Protein AF-A0A3Q7JIH1-F1 (afdb_monomer_lite)

Secondary structure (DSSP, 8-state):
-------------------------TTS-HHHHHHHHHHH-HHHHTS-EE--SSS--EE-TT--TT-GGGGGG--PPPS-TTS-SSSSHHHHHHHHHHHHHHHHHHHHHHHHHHHHHHHHHHHHHHHHHHHHHHHHHHHHHHHHHHHHHHHHHHHHHHHHHHHHHHHHHHHHHHHHHHHTTSS---------

Sequence (192 aa):
MAMNNMNRFSSGEIEHGVGDGAKREPGIAPFVTKTYDMVEDPNTNSGFKKIGLQKWEYGHYWFQAGKKHLISNIKRRTKNLNARRDFNQENYFYGVGEEMRSQRDLNITLKSELEKLKERQDDMIKGIASLKEYLERSEAESRKFLCFLAKAVKQVVATKRGTKRDVEVRDVITSKRRAEDVTGSSKSSEKN

Radius of gyration: 54.07 Å; chains: 1; bounding box: 116×67×149 Å

Foldseek 3Di:
DDDDDDDDDDPDDDDDDDDDDDPDDPPDDPVRVVVVCCVVPVVNVLDWDQDDPPDRDTDDPLDDPPCPVSVVSRDDDDPDPPDDDPDNPVVVPPVVVVVVVVVVVVVVVVVVVVVVVVVVVVVVVVVVVVVVVVVVVVVVVVVVVVVVVVVVVVVVVVVVVVVVVVVVVVVVVVVVVVVVVPPPDDDDDDDD

Organism: Solanum lycopersicum (NCBI:txid4081)

InterPro domains:
  IPR000232 Heat shock factor (HSF)-type, DNA-binding [SM00415] (27-77)

pLDDT: mean 71.44,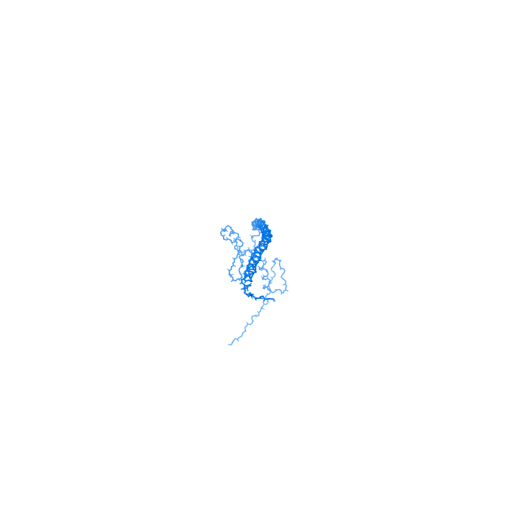 std 21.34, range [32.03, 98.62]

Structure (mmCIF, N/CA/C/O backbone):
data_AF-A0A3Q7JIH1-F1
#
_entry.id   AF-A0A3Q7JIH1-F1
#
loop_
_atom_site.group_PDB
_atom_site.id
_atom_site.type_symbol
_atom_site.label_atom_id
_atom_site.label_alt_id
_atom_site.label_comp_id
_atom_site.label_asym_id
_atom_site.label_entity_id
_atom_site.label_seq_id
_atom_site.pdbx_PDB_ins_code
_atom_site.Cartn_x
_atom_site.Cartn_y
_atom_site.Cartn_z
_atom_site.occupancy
_atom_site.B_iso_or_equiv
_atom_site.auth_seq_id
_atom_site.auth_comp_id
_atom_site.auth_asym_id
_atom_site.auth_atom_id
_atom_site.pdbx_PDB_model_num
ATOM 1 N N . MET A 1 1 ? 14.110 -56.610 -48.726 1.00 33.75 1 MET A N 1
ATOM 2 C CA . MET A 1 1 ? 14.879 -56.635 -47.465 1.00 33.75 1 MET A CA 1
ATOM 3 C C . MET A 1 1 ? 15.731 -55.381 -47.422 1.00 33.75 1 MET A C 1
ATOM 5 O O . MET A 1 1 ? 16.432 -55.114 -48.388 1.00 33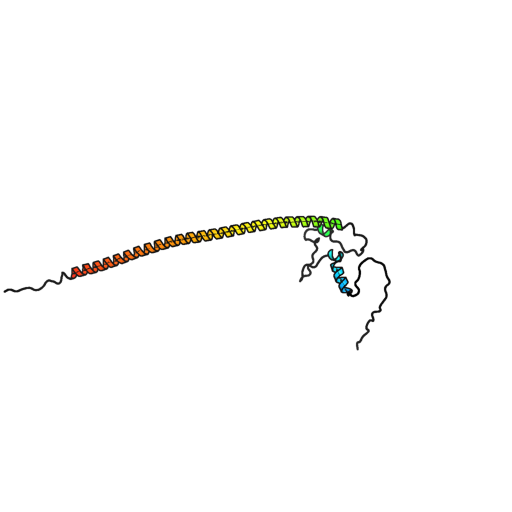.75 1 MET A O 1
ATOM 9 N N . ALA A 1 2 ? 15.585 -54.577 -46.370 1.00 39.09 2 ALA A N 1
ATOM 10 C CA . ALA A 1 2 ? 16.470 -53.452 -46.093 1.00 39.09 2 ALA A CA 1
ATOM 11 C C . ALA A 1 2 ? 17.882 -53.965 -45.773 1.00 39.09 2 ALA A C 1
ATOM 13 O O . ALA A 1 2 ? 17.993 -55.032 -45.175 1.00 39.09 2 ALA A O 1
ATOM 14 N N . MET A 1 3 ? 18.921 -53.200 -46.117 1.00 34.88 3 MET A N 1
ATOM 15 C CA . MET A 1 3 ? 19.861 -52.636 -45.137 1.00 34.88 3 MET A CA 1
ATOM 16 C C . MET A 1 3 ? 21.043 -51.913 -45.807 1.00 34.88 3 MET A C 1
ATOM 18 O O . MET A 1 3 ? 21.723 -52.452 -46.669 1.00 34.88 3 MET A O 1
ATOM 22 N N . ASN A 1 4 ? 21.287 -50.711 -45.278 1.00 39.38 4 ASN A N 1
ATOM 23 C CA . ASN A 1 4 ? 22.591 -50.124 -44.969 1.00 39.38 4 ASN A CA 1
ATOM 24 C C . ASN A 1 4 ? 23.516 -49.734 -46.129 1.00 39.38 4 ASN A C 1
ATOM 26 O O . ASN A 1 4 ? 24.321 -50.530 -46.598 1.00 39.38 4 ASN A O 1
ATOM 30 N N . ASN A 1 5 ? 23.549 -48.432 -46.436 1.00 35.06 5 ASN A N 1
ATOM 31 C CA . ASN A 1 5 ? 24.803 -47.801 -46.833 1.00 35.06 5 ASN A CA 1
ATOM 32 C C . ASN A 1 5 ? 25.136 -46.672 -45.853 1.00 35.06 5 ASN A C 1
ATOM 34 O O . ASN A 1 5 ? 24.473 -45.638 -45.788 1.00 35.06 5 ASN A O 1
ATOM 38 N N . MET A 1 6 ? 26.128 -46.963 -45.020 1.00 37.62 6 MET A N 1
ATOM 39 C CA . MET A 1 6 ? 26.656 -46.116 -43.967 1.00 37.62 6 MET A CA 1
ATOM 40 C C . MET A 1 6 ? 27.552 -45.071 -44.635 1.00 37.62 6 MET A C 1
ATOM 42 O O . MET A 1 6 ? 28.626 -45.408 -45.131 1.00 37.62 6 MET A O 1
ATOM 46 N N . ASN A 1 7 ? 27.108 -43.812 -44.695 1.00 40.81 7 ASN A N 1
ATOM 47 C CA . ASN A 1 7 ? 27.931 -42.732 -45.235 1.00 40.81 7 ASN A CA 1
ATOM 48 C C . ASN A 1 7 ? 29.182 -42.559 -44.362 1.00 40.81 7 ASN A C 1
ATOM 50 O O . ASN A 1 7 ? 29.126 -42.009 -43.262 1.00 40.81 7 ASN A O 1
ATOM 54 N N . ARG A 1 8 ? 30.317 -43.041 -44.886 1.00 36.97 8 ARG A N 1
ATOM 55 C CA . ARG A 1 8 ? 31.662 -42.659 -44.454 1.00 36.97 8 ARG A CA 1
ATOM 56 C C . ARG A 1 8 ? 31.778 -41.143 -44.561 1.00 36.97 8 ARG A C 1
ATOM 58 O O . ARG A 1 8 ? 31.697 -40.596 -45.658 1.00 36.97 8 ARG A O 1
ATOM 65 N N . PHE A 1 9 ? 32.016 -40.474 -43.441 1.00 34.06 9 PHE A N 1
ATOM 66 C CA . PHE A 1 9 ? 32.522 -39.109 -43.469 1.00 34.06 9 PHE A CA 1
ATOM 67 C C . PHE A 1 9 ? 33.951 -39.144 -44.015 1.00 34.06 9 PHE A C 1
ATOM 69 O O . PHE A 1 9 ? 34.864 -39.662 -43.375 1.00 34.06 9 PHE A O 1
ATOM 76 N N . SER A 1 10 ? 34.115 -38.643 -45.238 1.00 35.00 10 SER A N 1
ATOM 77 C CA . SER A 1 10 ? 35.414 -38.332 -45.822 1.00 35.00 10 SER A CA 1
ATOM 78 C C . SER A 1 10 ? 35.957 -37.093 -45.118 1.00 35.00 10 SER A C 1
ATOM 80 O O . SER A 1 10 ? 35.368 -36.017 -45.229 1.00 35.00 10 SER A O 1
ATOM 82 N N . SER A 1 11 ? 37.061 -37.243 -44.388 1.00 37.88 11 SER A N 1
ATOM 83 C CA . SER A 1 11 ? 37.870 -36.127 -43.899 1.00 37.88 11 SER A CA 1
ATOM 84 C C . SER A 1 11 ? 38.433 -35.377 -45.104 1.00 37.88 11 SER A C 1
ATOM 86 O O . SER A 1 11 ? 39.401 -35.814 -45.716 1.00 37.88 11 SER A O 1
ATOM 88 N N . GLY A 1 12 ? 37.761 -34.296 -45.495 1.00 34.22 12 GLY A N 1
ATOM 89 C CA . GLY A 1 12 ? 38.256 -33.335 -46.471 1.00 34.22 12 GLY A CA 1
ATOM 90 C C . GLY A 1 12 ? 38.992 -32.220 -45.744 1.00 34.22 12 GLY A C 1
ATOM 91 O O . GLY A 1 12 ? 38.382 -31.467 -44.986 1.00 34.22 12 GLY A O 1
ATOM 92 N N . GLU A 1 13 ? 40.299 -32.155 -45.963 1.00 35.59 13 GLU A N 1
ATOM 93 C CA . GLU A 1 13 ? 41.156 -31.019 -45.642 1.00 35.59 13 GLU A CA 1
ATOM 94 C C . GLU A 1 13 ? 40.580 -29.749 -46.292 1.00 35.59 13 GLU A C 1
ATOM 96 O O . GLU A 1 13 ? 40.265 -29.746 -47.481 1.00 35.59 13 GLU A O 1
ATOM 101 N N . ILE A 1 14 ? 40.411 -28.673 -45.516 1.00 39.94 14 ILE A N 1
ATOM 102 C CA . ILE A 1 14 ? 40.119 -27.340 -46.056 1.00 39.94 14 ILE A CA 1
ATOM 103 C C . ILE A 1 14 ? 41.187 -26.383 -45.539 1.00 39.94 14 ILE A C 1
ATOM 105 O O . ILE A 1 14 ? 41.368 -26.194 -44.334 1.00 39.94 14 ILE A O 1
ATOM 109 N N . GLU A 1 15 ? 41.900 -25.838 -46.517 1.00 32.03 15 GLU A N 1
ATOM 110 C CA . GLU A 1 15 ? 43.017 -24.911 -46.444 1.00 32.03 15 GLU A CA 1
ATOM 111 C C . GLU A 1 15 ? 42.740 -23.652 -45.608 1.00 32.03 15 GLU A C 1
ATOM 113 O O . GLU A 1 15 ? 41.610 -23.194 -45.425 1.00 32.03 15 GLU A O 1
ATOM 118 N N . HIS A 1 16 ? 43.834 -23.077 -45.108 1.00 34.44 16 HIS A N 1
ATOM 119 C CA . HIS A 1 16 ? 43.871 -21.860 -44.310 1.00 34.44 16 HIS A CA 1
ATOM 120 C C . HIS A 1 16 ? 43.503 -20.618 -45.137 1.00 34.44 16 HIS A C 1
ATOM 122 O O . HIS A 1 16 ? 44.304 -20.123 -45.926 1.00 34.44 16 HIS A O 1
ATOM 128 N N . GLY A 1 17 ? 42.320 -20.060 -44.879 1.00 32.59 17 GLY A N 1
ATOM 129 C CA . GLY A 1 17 ? 41.973 -18.675 -45.198 1.00 32.59 17 GLY A CA 1
ATOM 130 C C . GLY A 1 17 ? 42.011 -17.822 -43.931 1.00 32.59 17 GLY A C 1
ATOM 131 O O . GLY A 1 17 ? 41.223 -18.040 -43.012 1.00 32.59 17 GLY A O 1
ATOM 132 N N . VAL A 1 18 ? 42.945 -16.873 -43.875 1.00 36.66 18 VAL A N 1
ATOM 133 C CA . VAL A 1 18 ? 43.145 -15.926 -42.770 1.00 36.66 18 VAL A CA 1
ATOM 134 C C . VAL A 1 18 ? 41.901 -15.046 -42.593 1.00 36.66 18 VAL A C 1
ATOM 136 O O . VAL A 1 18 ? 41.542 -14.273 -43.478 1.00 36.66 18 VAL A O 1
ATOM 139 N N . GLY A 1 19 ? 41.254 -15.166 -41.434 1.00 33.31 19 GLY A N 1
ATOM 140 C CA . GLY A 1 19 ? 40.136 -14.341 -40.986 1.00 33.31 19 GLY A CA 1
ATOM 141 C C . GLY A 1 19 ? 40.103 -14.323 -39.458 1.00 33.31 19 GLY A C 1
ATOM 142 O O . GLY A 1 19 ? 40.134 -15.368 -38.815 1.00 33.31 19 GLY A O 1
ATOM 143 N N . ASP A 1 20 ? 40.120 -13.119 -38.910 1.00 37.88 20 ASP A N 1
ATOM 144 C CA . ASP A 1 20 ? 40.498 -12.749 -37.548 1.00 37.88 20 ASP A CA 1
ATOM 145 C C . ASP A 1 20 ? 39.696 -13.439 -36.414 1.00 37.88 20 ASP A C 1
ATOM 147 O O . ASP A 1 20 ? 38.467 -13.409 -36.389 1.00 37.88 20 ASP A O 1
ATOM 151 N N . GLY A 1 21 ? 40.420 -14.018 -35.447 1.00 44.00 21 GLY A N 1
ATOM 152 C CA . GLY A 1 21 ? 40.143 -13.850 -34.014 1.00 44.00 21 GLY A CA 1
ATOM 153 C C . GLY A 1 21 ? 38.894 -14.458 -33.355 1.00 44.00 21 GLY A C 1
ATOM 154 O O . GLY A 1 21 ? 38.193 -13.740 -32.652 1.00 44.00 21 GLY A O 1
ATOM 155 N N . ALA A 1 22 ? 38.681 -15.775 -33.413 1.00 42.56 22 ALA A N 1
ATOM 156 C CA . ALA A 1 22 ? 38.006 -16.487 -32.315 1.00 42.56 22 ALA A CA 1
ATOM 157 C C . ALA A 1 22 ? 38.634 -17.874 -32.136 1.00 42.56 22 ALA A C 1
ATOM 159 O O . ALA A 1 22 ? 38.522 -18.745 -33.002 1.00 42.56 22 ALA A O 1
ATOM 160 N N . LYS A 1 23 ? 39.353 -18.069 -31.025 1.00 49.44 23 LYS A N 1
ATOM 161 C CA . LYS A 1 23 ? 39.981 -19.346 -30.667 1.00 49.44 23 LYS A CA 1
ATOM 162 C C . LYS A 1 23 ? 38.881 -20.396 -30.486 1.00 49.44 23 LYS A C 1
ATOM 164 O O . LYS A 1 23 ? 38.217 -20.426 -29.458 1.00 49.44 23 LYS A O 1
ATOM 169 N N . ARG A 1 24 ? 38.663 -21.238 -31.497 1.00 55.72 24 ARG A N 1
ATOM 170 C CA . ARG A 1 24 ? 37.778 -22.402 -31.387 1.00 55.72 24 ARG A CA 1
ATOM 171 C C . ARG A 1 24 ? 38.497 -23.455 -30.550 1.00 55.72 24 ARG A C 1
ATOM 173 O O . ARG A 1 24 ? 39.497 -24.003 -31.008 1.00 55.72 24 ARG A O 1
ATOM 180 N N . GLU A 1 25 ? 38.030 -23.697 -29.326 1.00 56.34 25 GLU A N 1
ATOM 181 C CA . GLU A 1 25 ? 38.597 -24.750 -28.482 1.00 56.34 25 GLU A CA 1
ATOM 182 C C . GLU A 1 25 ? 38.381 -26.133 -29.127 1.00 56.34 25 GLU A C 1
ATOM 184 O O . GLU A 1 25 ? 37.248 -26.476 -29.490 1.00 56.34 25 GLU A O 1
ATOM 189 N N . PRO A 1 26 ? 39.444 -26.939 -29.299 1.00 56.50 26 PRO A N 1
ATOM 190 C CA . PRO A 1 26 ? 39.336 -28.265 -29.889 1.00 56.50 26 PRO A CA 1
ATOM 191 C C . PRO A 1 26 ? 38.650 -29.210 -28.896 1.00 56.50 26 PRO A C 1
ATOM 193 O O . PRO A 1 26 ? 39.252 -29.651 -27.923 1.00 56.50 26 PRO A O 1
ATOM 196 N N . GLY A 1 27 ? 37.376 -29.515 -29.136 1.00 67.19 27 GLY A N 1
ATOM 197 C CA . GLY A 1 27 ? 36.610 -30.470 -28.326 1.00 67.19 27 GLY A CA 1
ATOM 198 C C . GLY A 1 27 ? 35.149 -30.092 -28.111 1.00 67.19 27 GLY A C 1
ATOM 199 O O . GLY A 1 27 ? 34.338 -30.947 -27.761 1.00 67.19 27 GLY A O 1
ATOM 200 N N . ILE A 1 28 ? 34.778 -28.837 -28.369 1.00 66.88 28 ILE A N 1
ATOM 201 C CA . ILE A 1 28 ? 33.388 -28.399 -28.248 1.00 66.88 28 ILE A CA 1
ATOM 202 C C . ILE A 1 28 ? 32.645 -28.748 -29.537 1.00 66.88 28 ILE A C 1
ATOM 204 O O . ILE A 1 28 ? 33.040 -28.360 -30.638 1.00 66.88 28 ILE A O 1
ATOM 208 N N . ALA A 1 29 ? 31.555 -29.504 -29.402 1.00 69.31 29 ALA A N 1
ATOM 209 C CA . ALA A 1 29 ? 30.734 -29.882 -30.539 1.00 69.31 29 ALA A CA 1
ATOM 210 C C . ALA A 1 29 ? 30.154 -28.626 -31.226 1.00 69.31 29 ALA A C 1
ATOM 212 O O . ALA A 1 29 ? 29.669 -27.722 -30.544 1.00 69.31 29 ALA A O 1
ATOM 213 N N . PRO A 1 30 ? 30.126 -28.570 -32.569 1.00 71.69 30 PRO A N 1
ATOM 214 C CA . PRO A 1 30 ? 29.823 -27.346 -33.320 1.00 71.69 30 PRO A CA 1
ATOM 215 C C . PRO A 1 30 ? 28.434 -26.761 -33.028 1.00 71.69 30 PRO A C 1
ATOM 217 O O . PRO A 1 30 ? 28.214 -25.559 -33.178 1.00 71.69 30 PRO A O 1
ATOM 220 N N . PHE A 1 31 ? 27.483 -27.595 -32.597 1.00 72.75 31 PHE A N 1
ATOM 221 C CA . PHE A 1 31 ? 26.155 -27.132 -32.200 1.00 72.75 31 PHE A CA 1
ATOM 222 C C . PHE A 1 31 ? 26.182 -26.324 -30.894 1.00 72.75 31 PHE A C 1
ATOM 224 O O . PHE A 1 31 ? 25.416 -25.374 -30.776 1.00 72.75 31 PHE A O 1
ATOM 231 N N . VAL A 1 32 ? 27.082 -26.653 -29.960 1.00 69.81 32 VAL A N 1
ATOM 232 C CA . VAL A 1 32 ? 27.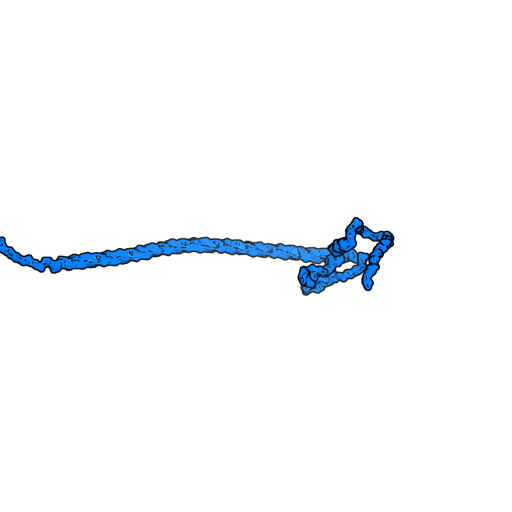238 -25.971 -28.664 1.00 69.81 32 VAL A CA 1
ATOM 233 C C . VAL A 1 32 ? 27.811 -24.571 -28.868 1.00 69.81 32 VAL A C 1
ATOM 235 O O . VAL A 1 32 ? 27.264 -23.599 -28.346 1.00 69.81 32 VAL A O 1
ATOM 238 N N . THR A 1 33 ? 28.848 -24.451 -29.699 1.00 63.78 33 THR A N 1
ATOM 239 C CA . THR A 1 33 ? 29.444 -23.157 -30.059 1.00 63.78 33 THR A CA 1
ATOM 240 C C . THR A 1 33 ? 28.403 -22.267 -30.732 1.00 63.78 33 THR A C 1
ATOM 242 O O . THR A 1 33 ? 28.146 -21.164 -30.272 1.00 63.78 33 THR A O 1
ATOM 245 N N . LYS A 1 34 ? 27.660 -22.799 -31.714 1.00 63.41 34 LYS A N 1
ATOM 246 C CA . LYS A 1 34 ? 26.596 -22.048 -32.397 1.00 63.41 34 LYS A CA 1
ATOM 247 C C . LYS A 1 34 ? 25.474 -21.598 -31.454 1.00 63.41 34 LYS A C 1
ATOM 249 O O . LYS A 1 34 ? 24.899 -20.537 -31.676 1.00 63.41 34 LYS A O 1
ATOM 254 N N . THR A 1 35 ? 25.124 -22.379 -30.429 1.00 60.88 35 THR A N 1
ATOM 255 C CA . THR A 1 35 ? 24.105 -21.960 -29.451 1.00 60.88 35 THR A CA 1
ATOM 256 C C . THR A 1 35 ? 24.576 -20.823 -28.555 1.00 60.88 35 THR A C 1
ATOM 258 O O . THR A 1 35 ? 23.783 -19.921 -28.304 1.00 60.88 35 THR A O 1
ATOM 261 N N . TYR A 1 36 ? 25.840 -20.828 -28.130 1.00 60.19 36 TYR A N 1
ATOM 262 C CA . TYR A 1 36 ? 26.419 -19.733 -27.348 1.00 60.19 36 TYR A CA 1
ATOM 263 C C . TYR A 1 36 ? 26.635 -18.484 -28.211 1.00 60.19 36 TYR A C 1
ATOM 265 O O . TYR A 1 36 ? 26.163 -17.406 -27.857 1.00 60.19 36 TYR A O 1
ATOM 273 N N . ASP A 1 37 ? 27.198 -18.650 -29.409 1.00 55.91 37 ASP A N 1
ATOM 274 C CA . ASP A 1 37 ? 27.411 -17.562 -30.364 1.00 55.91 37 ASP A CA 1
ATOM 275 C C . ASP A 1 37 ? 26.087 -16.891 -30.769 1.00 55.91 37 ASP A C 1
ATOM 277 O O . ASP A 1 37 ? 26.032 -15.678 -30.922 1.00 55.91 37 ASP A O 1
ATOM 281 N N . MET A 1 38 ? 24.979 -17.637 -30.903 1.00 58.12 38 MET A N 1
ATOM 282 C CA . MET A 1 38 ? 23.657 -17.047 -31.174 1.00 58.12 38 MET A CA 1
ATOM 283 C C . MET A 1 38 ? 23.112 -16.211 -30.009 1.00 58.12 38 MET A C 1
ATOM 285 O O . MET A 1 38 ? 22.325 -15.296 -30.260 1.00 58.12 38 MET A O 1
ATOM 289 N N . VAL A 1 39 ? 23.475 -16.535 -28.765 1.00 55.97 39 VAL A N 1
ATOM 290 C CA . VAL A 1 39 ? 23.058 -15.795 -27.561 1.00 55.97 39 VAL A CA 1
ATOM 291 C C . VAL A 1 39 ? 23.853 -14.492 -27.423 1.00 55.97 39 VAL A C 1
ATOM 293 O O . VAL A 1 39 ? 23.303 -13.500 -26.945 1.00 55.97 39 VAL A O 1
ATOM 296 N N . GLU A 1 40 ? 25.090 -14.465 -27.924 1.00 51.94 40 GLU A N 1
ATOM 297 C CA . GLU A 1 40 ? 25.979 -13.295 -27.910 1.00 51.94 40 GLU A CA 1
ATOM 298 C C . GLU A 1 40 ? 26.005 -12.505 -29.235 1.00 51.94 40 GLU A C 1
ATOM 300 O O . GLU A 1 40 ? 26.537 -11.396 -29.276 1.00 51.94 40 GLU A O 1
ATOM 305 N N . ASP A 1 41 ? 25.379 -13.005 -30.309 1.00 59.38 41 ASP A N 1
ATOM 306 C CA . ASP A 1 41 ? 25.291 -12.309 -31.598 1.00 59.38 41 ASP A CA 1
ATOM 307 C C . ASP A 1 41 ? 24.441 -11.020 -31.470 1.00 59.38 41 ASP A C 1
ATOM 309 O O . ASP A 1 41 ? 23.225 -11.085 -31.214 1.00 59.38 41 ASP A O 1
ATOM 313 N N . PRO A 1 42 ? 25.016 -9.824 -31.723 1.00 56.41 42 PRO A N 1
ATOM 314 C CA . PRO A 1 42 ? 24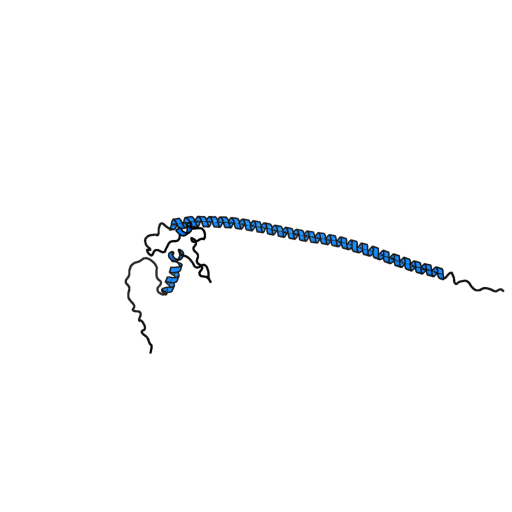.276 -8.560 -31.745 1.00 56.41 42 PRO A CA 1
ATOM 315 C C . PRO A 1 42 ? 23.078 -8.582 -32.706 1.00 56.41 42 PRO A C 1
ATOM 317 O O . PRO A 1 42 ? 22.069 -7.900 -32.487 1.00 56.41 42 PRO A O 1
ATOM 320 N N . ASN A 1 43 ? 23.147 -9.399 -33.761 1.00 56.84 43 ASN A N 1
ATOM 321 C CA . ASN A 1 43 ? 22.057 -9.585 -34.711 1.00 56.84 43 ASN A CA 1
ATOM 322 C C . ASN A 1 43 ? 20.866 -10.333 -34.090 1.00 56.84 43 ASN A C 1
ATOM 324 O O . ASN A 1 43 ? 19.717 -10.065 -34.466 1.00 56.84 43 ASN A O 1
ATOM 328 N N . THR A 1 44 ? 21.095 -11.236 -33.132 1.00 55.91 44 THR A N 1
ATOM 329 C CA . THR A 1 44 ? 20.034 -11.901 -32.356 1.00 55.91 44 THR A CA 1
ATOM 330 C C . THR A 1 44 ? 19.413 -10.942 -31.349 1.00 55.91 44 THR A C 1
ATOM 332 O O . THR A 1 44 ? 18.192 -10.931 -31.183 1.00 55.91 44 THR A O 1
ATOM 335 N N . ASN A 1 45 ? 20.223 -10.065 -30.752 1.00 56.91 45 ASN A N 1
ATOM 336 C CA . ASN A 1 45 ? 19.739 -9.075 -29.792 1.00 56.91 45 ASN A CA 1
ATOM 337 C C . ASN A 1 45 ? 18.884 -7.954 -30.430 1.00 56.91 45 ASN A C 1
ATOM 339 O O . ASN A 1 45 ? 18.116 -7.300 -29.732 1.00 56.91 45 ASN A O 1
ATOM 343 N N . SER A 1 46 ? 18.965 -7.778 -31.754 1.00 66.00 46 SER A N 1
ATOM 344 C CA . SER A 1 46 ? 18.276 -6.722 -32.521 1.00 66.00 46 SER A CA 1
ATOM 345 C C . SER A 1 46 ? 16.885 -7.105 -33.075 1.00 66.00 46 SER A C 1
ATOM 347 O O . SER A 1 46 ? 16.352 -6.398 -33.929 1.00 66.00 46 SER A O 1
ATOM 349 N N . GLY A 1 47 ? 16.317 -8.254 -32.684 1.00 79.25 47 GLY A N 1
ATOM 350 C CA . GLY A 1 47 ? 15.065 -8.788 -33.246 1.00 79.25 47 GLY A CA 1
ATOM 351 C C . GLY A 1 47 ? 13.954 -9.025 -32.219 1.00 79.25 47 GLY A C 1
ATOM 352 O O . GLY A 1 47 ? 14.174 -8.941 -31.013 1.00 79.25 47 GLY A O 1
ATOM 353 N N . PHE A 1 48 ? 12.747 -9.343 -32.701 1.00 85.38 48 PHE A N 1
ATOM 354 C CA . PHE A 1 48 ? 11.604 -9.695 -31.849 1.00 85.38 48 PHE A CA 1
ATOM 355 C C . PHE A 1 48 ? 11.905 -10.943 -31.013 1.00 85.38 48 PHE A C 1
ATOM 357 O O . PHE A 1 48 ? 12.309 -11.976 -31.551 1.00 85.38 48 PHE A O 1
ATOM 364 N N . LYS A 1 49 ? 11.674 -10.854 -29.701 1.00 83.44 49 LYS A N 1
ATOM 365 C CA . LYS A 1 49 ? 11.937 -11.933 -28.741 1.00 83.44 49 LYS A CA 1
ATOM 366 C C . LYS A 1 49 ? 10.634 -12.536 -28.249 1.00 83.44 49 LYS A C 1
ATOM 368 O O . LYS A 1 49 ? 9.645 -11.825 -28.099 1.00 83.44 49 LYS A O 1
ATOM 373 N N . LYS A 1 50 ? 10.643 -13.843 -27.987 1.00 85.44 50 LYS A N 1
ATOM 374 C CA . LYS A 1 50 ? 9.507 -14.535 -27.375 1.00 85.44 50 LYS A CA 1
ATOM 375 C C . LYS A 1 50 ? 9.355 -14.056 -25.929 1.00 85.44 50 LYS A C 1
ATOM 377 O O . LYS A 1 50 ? 10.329 -14.073 -25.183 1.00 85.44 50 LYS A O 1
ATOM 382 N N . ILE A 1 51 ? 8.155 -13.618 -25.566 1.00 84.56 51 ILE A N 1
ATOM 383 C CA . ILE A 1 51 ? 7.835 -13.088 -24.228 1.00 84.56 51 ILE A CA 1
ATOM 384 C C . ILE A 1 51 ? 6.860 -13.986 -23.457 1.00 84.56 51 ILE A C 1
ATOM 386 O O . ILE A 1 51 ? 6.855 -13.962 -22.231 1.00 84.56 51 ILE A O 1
ATOM 390 N N . GLY A 1 52 ? 6.073 -14.811 -24.155 1.00 81.94 52 GLY A N 1
ATOM 391 C CA . GLY A 1 52 ? 5.142 -15.758 -23.540 1.00 81.94 52 GLY A CA 1
ATOM 392 C C . GLY A 1 52 ? 5.690 -17.184 -23.540 1.00 81.94 52 GLY A C 1
ATOM 393 O O . GLY A 1 52 ? 6.211 -17.648 -24.550 1.00 81.94 52 GLY A O 1
ATOM 394 N N . LEU A 1 53 ? 5.547 -17.913 -22.429 1.00 77.38 53 LEU A N 1
ATOM 395 C CA . LEU A 1 53 ? 5.970 -19.321 -22.330 1.00 77.38 53 LEU A CA 1
ATOM 396 C C . LEU A 1 53 ? 5.009 -20.268 -23.070 1.00 77.38 53 LEU A C 1
ATOM 398 O O . LEU A 1 53 ? 5.456 -21.172 -23.771 1.00 77.38 53 LEU A O 1
ATOM 402 N N . GLN A 1 54 ? 3.702 -20.006 -22.969 1.00 80.06 54 GLN A N 1
ATOM 403 C CA . GLN A 1 54 ? 2.637 -20.893 -23.463 1.00 80.06 54 GLN A CA 1
ATOM 404 C C . GLN A 1 54 ? 1.974 -20.435 -24.763 1.00 80.06 54 GLN A C 1
ATOM 406 O O . GLN A 1 54 ? 1.250 -21.196 -25.398 1.00 80.06 54 GLN A O 1
ATOM 411 N N . LYS A 1 55 ? 2.208 -19.187 -25.166 1.00 86.31 55 LYS A N 1
ATOM 412 C CA . LYS A 1 55 ? 1.639 -18.595 -26.376 1.00 86.31 55 LYS A CA 1
ATOM 413 C C . LYS A 1 55 ? 2.762 -18.091 -27.270 1.00 86.31 55 LYS A C 1
ATOM 415 O O . LYS A 1 55 ? 3.853 -17.769 -26.798 1.00 86.31 55 LYS A O 1
ATOM 420 N N . TRP A 1 56 ? 2.494 -18.023 -28.569 1.00 84.25 56 TRP A N 1
ATOM 421 C CA . TRP A 1 56 ? 3.405 -17.449 -29.562 1.00 84.25 56 TRP A CA 1
ATOM 422 C C . TRP A 1 56 ? 3.372 -15.917 -29.496 1.00 84.25 56 TRP A C 1
ATOM 424 O O . TRP A 1 56 ? 2.979 -15.239 -30.439 1.00 84.25 56 TRP A O 1
ATOM 434 N N . GLU A 1 57 ? 3.750 -15.383 -28.337 1.00 89.75 57 GLU A N 1
ATOM 435 C CA . GLU A 1 57 ? 3.795 -13.954 -28.049 1.00 89.75 57 GLU A CA 1
ATOM 436 C C . GLU A 1 57 ? 5.224 -13.447 -28.199 1.00 89.75 57 GLU A C 1
ATOM 438 O O . GLU A 1 57 ? 6.166 -14.009 -27.628 1.00 89.75 57 GLU A O 1
ATOM 443 N N . TYR A 1 58 ? 5.374 -12.364 -28.957 1.00 86.25 58 TYR A N 1
ATOM 444 C CA . TYR A 1 58 ? 6.659 -11.766 -29.283 1.00 86.25 58 TYR A CA 1
ATOM 445 C C . TYR A 1 58 ? 6.637 -10.266 -29.009 1.00 86.25 58 TYR A C 1
ATOM 447 O O . TYR A 1 58 ? 5.643 -9.595 -29.276 1.00 86.25 58 TYR A O 1
ATOM 455 N N . GLY A 1 59 ? 7.749 -9.738 -28.509 1.00 88.50 59 GLY A N 1
ATOM 456 C CA . GLY A 1 59 ? 7.906 -8.328 -28.180 1.00 88.50 59 GLY A CA 1
ATOM 457 C C . GLY A 1 59 ? 9.207 -7.751 -28.720 1.00 88.50 59 GLY A C 1
ATOM 458 O O . GLY A 1 59 ? 10.204 -8.457 -28.895 1.00 88.50 59 GLY A O 1
ATOM 459 N N . HIS A 1 60 ? 9.192 -6.446 -28.973 1.00 87.56 60 HIS A N 1
ATOM 460 C CA . HIS A 1 60 ? 10.382 -5.674 -29.299 1.00 87.56 60 HIS A CA 1
ATOM 461 C C . HIS A 1 60 ? 10.267 -4.283 -28.685 1.00 87.56 60 HIS A C 1
ATOM 463 O O . HIS A 1 60 ? 9.207 -3.667 -28.745 1.00 87.56 60 HIS A O 1
ATOM 469 N N . TYR A 1 61 ? 11.358 -3.770 -28.123 1.00 84.38 61 TYR A N 1
ATOM 470 C CA . TYR A 1 61 ? 11.356 -2.489 -27.412 1.00 84.38 61 TYR A CA 1
ATOM 471 C C . TYR A 1 61 ? 10.876 -1.322 -28.295 1.00 84.38 61 TYR A C 1
ATOM 473 O O . TYR A 1 61 ? 10.085 -0.486 -27.861 1.00 84.38 61 TYR A O 1
ATOM 481 N N . TRP A 1 62 ? 11.266 -1.339 -29.573 1.00 86.69 62 TRP A N 1
ATOM 482 C CA . TRP A 1 62 ? 10.856 -0.355 -30.580 1.00 86.69 62 TRP A CA 1
ATOM 483 C C . TRP A 1 62 ? 9.497 -0.649 -31.253 1.00 86.69 62 TRP A C 1
ATOM 485 O O . TRP A 1 62 ? 9.126 0.023 -32.212 1.00 86.69 62 TRP A O 1
ATOM 495 N N . PHE A 1 63 ? 8.749 -1.655 -30.786 1.00 90.31 63 PHE A N 1
ATOM 496 C CA . PHE A 1 63 ? 7.425 -2.017 -31.303 1.00 90.31 63 PHE A CA 1
ATOM 497 C C . PHE A 1 63 ? 6.370 -1.884 -30.198 1.00 90.31 63 PHE A C 1
ATOM 499 O O . PHE A 1 63 ? 6.089 -2.832 -29.469 1.00 90.31 63 PHE A O 1
ATOM 506 N N . GLN A 1 64 ? 5.799 -0.684 -30.065 1.00 90.19 64 GLN A N 1
ATOM 507 C CA . GLN A 1 64 ? 4.788 -0.355 -29.054 1.00 90.19 64 GLN A CA 1
ATOM 508 C C . GLN A 1 64 ? 3.511 0.166 -29.726 1.00 90.19 64 GLN A C 1
ATOM 510 O O . GLN A 1 64 ? 3.576 0.928 -30.696 1.00 90.19 64 GLN A O 1
ATOM 515 N N . ALA A 1 65 ? 2.345 -0.219 -29.200 1.00 90.06 65 ALA A N 1
ATOM 516 C CA . ALA A 1 65 ? 1.056 0.238 -29.716 1.00 90.06 65 ALA A CA 1
ATOM 517 C C . ALA A 1 65 ? 0.952 1.775 -29.660 1.00 90.06 65 ALA A C 1
ATOM 519 O O . ALA A 1 65 ? 1.349 2.402 -28.680 1.00 90.06 65 ALA A O 1
ATOM 520 N N . GLY A 1 66 ? 0.461 2.393 -30.737 1.00 86.62 66 GLY A N 1
ATOM 521 C CA . GLY A 1 66 ? 0.297 3.850 -30.842 1.00 86.62 66 GLY A CA 1
ATOM 522 C C . GLY A 1 66 ? 1.580 4.653 -31.110 1.00 86.62 66 GLY A C 1
ATOM 523 O O . GLY A 1 66 ? 1.491 5.816 -31.496 1.00 86.62 66 GLY A O 1
ATOM 524 N N . LYS A 1 67 ? 2.780 4.061 -31.001 1.00 89.19 67 LYS A N 1
ATOM 525 C CA . LYS A 1 67 ? 4.062 4.769 -31.187 1.00 89.19 67 LYS A CA 1
ATOM 526 C C . LYS A 1 67 ? 4.727 4.446 -32.530 1.00 89.19 67 LYS A C 1
ATOM 528 O O . LYS A 1 67 ? 5.766 3.791 -32.593 1.00 89.19 67 LYS A O 1
ATOM 533 N N . LYS A 1 68 ? 4.151 4.954 -33.628 1.00 91.50 68 LYS A N 1
ATOM 534 C CA . LYS A 1 68 ? 4.635 4.695 -35.005 1.00 91.50 68 LYS A CA 1
ATOM 535 C C . LYS A 1 68 ? 6.091 5.123 -35.241 1.00 91.50 68 LYS A C 1
ATOM 537 O O . LYS A 1 68 ? 6.798 4.465 -35.998 1.00 91.50 68 LYS A O 1
ATOM 542 N N . HIS A 1 69 ? 6.548 6.196 -34.595 1.00 84.88 69 HIS A N 1
ATOM 543 C CA . HIS A 1 69 ? 7.909 6.717 -34.766 1.00 84.88 69 HIS A CA 1
ATOM 544 C C . HIS A 1 69 ? 8.990 5.706 -34.340 1.00 84.88 69 HIS A C 1
ATOM 546 O O . HIS A 1 69 ? 10.051 5.657 -34.961 1.00 84.88 69 HIS A O 1
ATOM 552 N N . LEU A 1 70 ? 8.701 4.830 -33.369 1.00 85.06 70 LEU A N 1
ATOM 553 C CA . LEU A 1 70 ? 9.647 3.814 -32.897 1.00 85.06 70 LEU A CA 1
ATOM 554 C C . LEU A 1 70 ? 9.919 2.721 -33.942 1.00 85.06 70 LEU A C 1
ATOM 556 O O . LEU A 1 70 ? 11.018 2.175 -33.986 1.00 85.06 70 LEU A O 1
ATOM 560 N N . ILE A 1 71 ? 8.971 2.457 -34.851 1.00 86.88 71 ILE A N 1
ATOM 561 C CA . ILE A 1 71 ? 9.118 1.434 -35.902 1.00 86.88 71 ILE A CA 1
ATOM 562 C C . ILE A 1 71 ? 10.324 1.740 -36.806 1.00 86.88 71 ILE A C 1
ATOM 564 O O . ILE A 1 71 ? 10.958 0.821 -37.322 1.00 86.88 71 ILE A O 1
ATOM 568 N N . SER A 1 72 ? 10.699 3.016 -36.951 1.00 84.50 72 SER A N 1
ATOM 569 C CA . SER A 1 72 ? 11.858 3.435 -37.748 1.00 84.50 72 SER A CA 1
ATOM 570 C C . SER A 1 72 ? 13.190 2.850 -37.252 1.00 84.50 72 SER A C 1
ATOM 572 O O . SER A 1 72 ? 14.101 2.652 -38.063 1.00 84.50 72 SER A O 1
ATOM 574 N N . ASN A 1 73 ? 13.287 2.498 -35.967 1.00 82.19 73 ASN A N 1
ATOM 575 C CA . ASN A 1 73 ? 14.472 1.900 -35.350 1.00 82.19 73 ASN A CA 1
ATOM 576 C C . ASN A 1 73 ? 14.574 0.384 -35.593 1.00 82.19 73 ASN A C 1
ATOM 578 O O . ASN A 1 73 ? 15.637 -0.200 -35.391 1.00 82.19 73 ASN A O 1
ATOM 582 N N . ILE A 1 74 ? 13.504 -0.269 -36.064 1.00 84.62 74 ILE A N 1
ATOM 583 C CA . ILE A 1 74 ? 13.504 -1.703 -36.377 1.00 84.62 74 ILE A CA 1
ATOM 584 C C . ILE A 1 74 ? 14.081 -1.900 -37.777 1.00 84.62 74 ILE A C 1
ATOM 586 O O . ILE A 1 74 ? 13.495 -1.480 -38.777 1.00 84.62 74 ILE A O 1
ATOM 590 N N . LYS A 1 75 ? 15.246 -2.545 -37.868 1.00 80.12 75 LYS A N 1
ATOM 591 C CA . LYS A 1 75 ? 15.927 -2.794 -39.144 1.00 80.12 75 LYS A CA 1
ATOM 592 C C . LYS A 1 75 ? 15.882 -4.273 -39.510 1.00 80.12 75 LYS A C 1
ATOM 594 O O . LYS A 1 75 ? 16.011 -5.153 -38.663 1.00 80.12 75 LYS A O 1
ATOM 599 N N . ARG A 1 76 ? 15.735 -4.553 -40.807 1.00 79.81 76 ARG A N 1
ATOM 600 C CA . ARG A 1 76 ? 15.904 -5.905 -41.350 1.00 79.81 76 ARG A CA 1
ATOM 601 C C . ARG A 1 76 ? 17.373 -6.306 -41.212 1.00 79.81 76 ARG A C 1
ATOM 603 O O . ARG A 1 76 ? 18.247 -5.508 -41.544 1.00 79.81 76 ARG A O 1
ATOM 610 N N . ARG A 1 77 ? 17.649 -7.543 -40.787 1.00 72.31 77 ARG A N 1
ATOM 611 C CA . ARG A 1 77 ? 19.010 -8.096 -40.860 1.00 72.31 77 ARG A CA 1
ATOM 612 C C . ARG A 1 77 ? 19.476 -8.093 -42.315 1.00 72.31 77 ARG A C 1
ATOM 614 O O . ARG A 1 77 ? 18.883 -8.767 -43.159 1.00 72.31 77 ARG A O 1
ATOM 621 N N . THR A 1 78 ? 20.530 -7.341 -42.598 1.00 64.69 78 THR A N 1
ATOM 622 C CA . THR A 1 78 ? 21.196 -7.326 -43.903 1.00 64.69 78 THR A CA 1
ATOM 623 C C . THR A 1 78 ? 22.386 -8.279 -43.845 1.00 64.69 78 THR A C 1
ATOM 625 O O . THR A 1 78 ? 23.163 -8.226 -42.901 1.00 64.69 78 THR A O 1
ATOM 628 N N . LYS A 1 79 ? 22.550 -9.144 -44.853 1.00 57.06 79 LYS A N 1
ATOM 629 C CA . LYS A 1 79 ? 23.605 -10.179 -44.900 1.00 57.06 79 LYS A CA 1
ATOM 630 C C . LYS A 1 79 ? 25.034 -9.647 -45.142 1.00 57.06 79 LYS A C 1
ATOM 632 O O . LYS A 1 79 ? 25.948 -10.447 -45.286 1.00 57.06 79 LYS A O 1
ATOM 637 N N . ASN A 1 80 ? 25.241 -8.330 -45.191 1.00 51.88 80 ASN A N 1
ATOM 638 C CA . ASN A 1 80 ? 26.545 -7.723 -45.474 1.00 51.88 80 ASN A CA 1
ATOM 639 C C . ASN A 1 80 ? 27.150 -7.147 -44.188 1.00 51.88 80 ASN A C 1
ATOM 641 O O . ASN A 1 80 ? 26.780 -6.056 -43.757 1.00 51.88 80 ASN A O 1
ATOM 645 N N . LEU A 1 81 ? 28.082 -7.893 -43.588 1.00 55.06 81 LEU A N 1
ATOM 646 C CA . LEU A 1 81 ? 28.717 -7.608 -42.292 1.00 55.06 81 LEU A CA 1
ATOM 647 C C . LEU A 1 81 ? 29.704 -6.419 -42.299 1.00 55.06 81 LEU A C 1
ATOM 649 O O . LEU A 1 81 ? 30.190 -6.026 -41.241 1.00 55.06 81 LEU A O 1
ATOM 653 N N . ASN A 1 82 ? 29.980 -5.802 -43.453 1.00 52.12 82 ASN A N 1
ATOM 654 C CA . ASN A 1 82 ? 31.166 -4.947 -43.602 1.00 52.12 82 ASN A CA 1
ATOM 655 C C . ASN A 1 82 ? 30.916 -3.442 -43.805 1.00 52.12 82 ASN A C 1
ATOM 657 O O . ASN A 1 82 ? 31.880 -2.724 -44.028 1.00 52.12 82 ASN A O 1
ATOM 661 N N . ALA A 1 83 ? 29.685 -2.922 -43.718 1.00 48.66 83 ALA A N 1
ATOM 662 C CA . ALA A 1 83 ? 29.429 -1.534 -44.148 1.00 48.66 83 ALA A CA 1
ATOM 663 C C . ALA A 1 83 ? 28.704 -0.611 -43.152 1.00 48.66 83 ALA A C 1
ATOM 665 O O . ALA A 1 83 ? 28.224 0.442 -43.564 1.00 48.66 83 ALA A O 1
ATOM 666 N N . ARG A 1 84 ? 28.537 -0.967 -41.867 1.00 49.41 84 ARG A N 1
ATOM 667 C CA . ARG A 1 84 ? 27.603 -0.192 -41.019 1.00 49.41 84 ARG A CA 1
ATOM 668 C C . ARG A 1 84 ? 27.928 -0.024 -39.536 1.00 49.41 84 ARG A C 1
ATOM 670 O O . ARG A 1 84 ? 27.001 0.203 -38.758 1.00 49.41 84 ARG A O 1
ATOM 677 N N . ARG A 1 85 ? 29.200 -0.113 -39.138 1.00 51.62 85 ARG A N 1
ATOM 678 C CA . ARG A 1 85 ? 29.563 -0.042 -37.713 1.00 51.62 85 ARG A CA 1
ATOM 679 C C . ARG A 1 85 ? 29.438 1.349 -37.082 1.00 51.62 85 ARG A C 1
ATOM 681 O O . ARG A 1 85 ? 29.127 1.402 -35.902 1.00 51.62 85 ARG A O 1
ATOM 688 N N . ASP A 1 86 ? 29.513 2.443 -37.840 1.00 48.50 86 ASP A N 1
ATOM 689 C CA . ASP A 1 86 ? 29.800 3.729 -37.176 1.00 48.50 86 ASP A CA 1
ATOM 690 C C . ASP A 1 86 ? 28.610 4.688 -37.001 1.00 48.50 86 ASP A C 1
ATOM 692 O O . ASP A 1 86 ? 28.685 5.595 -36.185 1.00 48.50 86 ASP A O 1
ATOM 696 N N . PHE A 1 87 ? 27.470 4.489 -37.677 1.00 47.09 87 PHE A N 1
ATOM 697 C CA . PHE A 1 87 ? 26.383 5.494 -37.653 1.00 47.09 87 PHE A CA 1
ATOM 698 C C . PHE A 1 87 ? 25.171 5.145 -36.765 1.00 47.09 87 PHE A C 1
ATOM 700 O O . PHE A 1 87 ? 24.305 5.982 -36.534 1.00 47.09 87 PHE A O 1
ATOM 707 N N . ASN A 1 88 ? 25.051 3.901 -36.282 1.00 48.94 88 ASN A N 1
ATOM 708 C CA . ASN A 1 88 ? 23.849 3.453 -35.549 1.00 48.94 88 ASN A CA 1
ATOM 709 C C . ASN A 1 88 ? 24.025 3.381 -34.023 1.00 48.94 88 ASN A C 1
ATOM 711 O O . ASN A 1 88 ? 23.031 3.206 -33.323 1.00 48.94 88 ASN A O 1
ATOM 715 N N . GLN A 1 89 ? 25.246 3.506 -33.496 1.00 52.66 89 GLN A N 1
ATOM 716 C CA . GLN A 1 89 ? 25.500 3.384 -32.055 1.00 52.66 89 GLN A CA 1
ATOM 717 C C . GLN A 1 89 ? 25.129 4.666 -31.286 1.00 52.66 89 GLN A C 1
ATOM 719 O O . GLN A 1 89 ? 24.567 4.587 -30.196 1.00 52.66 89 GLN A O 1
ATOM 724 N N . GLU A 1 90 ? 25.343 5.838 -31.887 1.00 47.62 90 GLU A N 1
ATOM 725 C CA . GLU A 1 90 ? 25.084 7.149 -31.270 1.00 47.62 90 GLU A CA 1
ATOM 726 C C . GLU A 1 90 ? 23.585 7.412 -31.033 1.00 47.62 90 GLU A C 1
ATOM 728 O O . GLU A 1 90 ? 23.170 7.810 -29.944 1.00 47.62 90 GLU A O 1
ATOM 733 N N . ASN A 1 91 ? 22.744 7.074 -32.016 1.00 49.12 91 ASN A N 1
ATOM 734 C CA . ASN A 1 91 ? 21.289 7.245 -31.920 1.00 49.12 91 ASN A CA 1
ATOM 735 C C . ASN A 1 91 ? 20.622 6.210 -30.987 1.00 49.12 91 ASN A C 1
ATOM 737 O O . ASN A 1 91 ? 19.534 6.438 -30.462 1.00 49.12 91 ASN A O 1
ATOM 741 N N . TYR A 1 92 ? 21.283 5.069 -30.760 1.00 50.22 92 TYR A N 1
ATOM 742 C CA . TYR A 1 92 ? 20.832 4.022 -29.839 1.00 50.22 92 TYR A CA 1
ATOM 743 C C . TYR A 1 92 ? 21.072 4.404 -28.370 1.00 50.22 92 TYR A C 1
ATOM 745 O O . TYR A 1 92 ? 20.313 4.003 -27.492 1.00 50.22 92 TYR A O 1
ATOM 753 N N . PHE A 1 93 ? 22.107 5.200 -28.095 1.00 52.47 93 PHE A N 1
ATOM 754 C CA . PHE A 1 93 ? 22.500 5.563 -26.734 1.00 52.47 93 PHE A CA 1
ATOM 755 C C . PHE A 1 93 ? 21.717 6.772 -26.192 1.00 52.47 93 PHE A C 1
ATOM 757 O O . PHE A 1 93 ? 21.352 6.799 -25.015 1.00 52.47 93 PHE A O 1
ATOM 764 N N . TYR A 1 94 ? 21.401 7.749 -27.050 1.00 56.69 94 TYR A N 1
ATOM 765 C CA . TYR A 1 94 ? 20.753 8.995 -26.623 1.00 56.69 94 TYR A CA 1
ATOM 766 C C . TYR A 1 94 ? 19.286 8.793 -26.195 1.00 56.69 94 TYR A C 1
ATOM 768 O O . TYR A 1 94 ? 18.906 9.173 -25.087 1.00 56.69 94 TYR A O 1
ATOM 776 N N . GLY A 1 95 ? 18.480 8.103 -27.013 1.00 60.44 95 GLY A N 1
ATOM 777 C CA . GLY A 1 95 ? 17.058 7.867 -26.716 1.00 60.44 95 GLY A CA 1
ATOM 778 C C . GLY A 1 95 ? 16.809 6.896 -25.553 1.00 60.44 95 GLY A C 1
ATOM 779 O O . GLY A 1 95 ? 15.849 7.054 -24.802 1.00 60.44 95 GLY A O 1
ATOM 780 N N . VAL A 1 96 ? 17.698 5.917 -25.350 1.00 65.94 96 VAL A N 1
ATOM 781 C CA . VAL A 1 96 ? 17.622 4.987 -24.207 1.00 65.94 96 VAL A CA 1
ATOM 782 C C . VAL A 1 96 ? 17.994 5.694 -22.898 1.00 65.94 96 VAL A C 1
ATOM 784 O O . VAL A 1 96 ? 17.400 5.420 -21.856 1.00 65.94 96 VAL A O 1
ATOM 787 N N . GLY A 1 97 ? 18.944 6.634 -22.942 1.00 68.06 97 GLY A N 1
ATOM 788 C CA . GLY A 1 97 ? 19.366 7.400 -21.770 1.00 68.06 97 GLY A CA 1
ATOM 789 C C . GLY A 1 97 ? 18.276 8.321 -21.213 1.00 68.06 97 GLY A C 1
ATOM 790 O O . GLY A 1 97 ? 18.120 8.409 -19.994 1.00 68.06 97 GLY A O 1
ATOM 791 N N . GLU A 1 98 ? 17.512 8.993 -22.078 1.00 71.69 98 GLU A N 1
ATOM 792 C CA . GLU A 1 98 ? 16.380 9.837 -21.664 1.00 71.69 98 GLU A CA 1
ATOM 793 C C . GLU A 1 98 ? 15.216 9.023 -21.096 1.00 71.69 98 GLU A C 1
ATOM 795 O O . GLU A 1 98 ? 14.734 9.343 -20.011 1.00 71.69 98 GLU A O 1
ATOM 800 N N . GLU A 1 99 ? 14.826 7.923 -21.745 1.00 74.19 99 GLU A N 1
ATOM 801 C CA . GLU A 1 99 ? 13.785 7.026 -21.225 1.00 74.19 99 GLU A CA 1
ATOM 802 C C . GLU A 1 99 ? 14.186 6.442 -19.856 1.00 74.19 99 GLU A C 1
ATOM 804 O O . GLU A 1 99 ? 13.379 6.405 -18.930 1.00 74.19 99 GLU A O 1
ATOM 809 N N . MET A 1 100 ? 15.453 6.051 -19.674 1.00 72.50 100 MET A N 1
ATOM 810 C CA . MET A 1 100 ? 15.950 5.529 -18.395 1.00 72.50 100 MET A CA 1
ATOM 811 C C . MET A 1 100 ? 16.041 6.603 -17.298 1.00 72.50 100 MET A C 1
ATOM 813 O O . MET A 1 100 ? 15.973 6.282 -16.109 1.00 72.50 100 MET A O 1
ATOM 817 N N . ARG A 1 101 ? 16.216 7.881 -17.659 1.00 79.81 101 ARG A N 1
ATOM 818 C CA . ARG A 1 101 ? 16.079 9.008 -16.719 1.00 79.81 101 ARG A CA 1
ATOM 819 C C . ARG A 1 101 ? 14.613 9.211 -16.339 1.00 79.81 101 ARG A C 1
ATOM 821 O O . ARG A 1 101 ? 14.300 9.154 -15.157 1.00 79.81 101 ARG A O 1
ATOM 828 N N . SER A 1 102 ? 13.718 9.288 -17.321 1.00 84.12 102 SER A N 1
ATOM 829 C CA . SER A 1 102 ? 12.279 9.451 -17.092 1.00 84.12 102 SER A CA 1
ATOM 830 C C . SER A 1 102 ? 11.679 8.320 -16.244 1.00 84.12 102 SER A C 1
ATOM 832 O O . SER A 1 102 ? 10.917 8.580 -15.314 1.00 84.12 102 SER A O 1
ATOM 834 N N . GLN A 1 103 ? 12.082 7.066 -16.476 1.00 86.62 103 GLN A N 1
ATOM 835 C CA . GLN A 1 103 ? 11.657 5.933 -15.647 1.00 86.62 103 GLN A CA 1
ATOM 836 C C . GLN A 1 103 ? 12.163 6.024 -14.207 1.00 86.62 103 GLN A C 1
ATOM 838 O O . GLN A 1 103 ? 11.444 5.632 -13.287 1.00 86.62 103 GLN A O 1
ATOM 843 N N . ARG A 1 104 ? 13.382 6.535 -13.987 1.00 91.75 104 ARG A N 1
ATOM 844 C CA . ARG A 1 104 ? 13.899 6.770 -12.633 1.00 91.75 104 ARG A CA 1
ATOM 845 C C . ARG A 1 104 ? 13.108 7.859 -11.929 1.00 91.75 104 ARG A C 1
ATOM 847 O O . ARG A 1 104 ? 12.706 7.638 -10.792 1.00 91.75 104 ARG A O 1
ATOM 854 N N . ASP A 1 105 ? 12.834 8.964 -12.611 1.00 89.81 105 ASP A N 1
ATOM 855 C CA . ASP A 1 105 ? 12.061 10.076 -12.055 1.00 89.81 105 ASP A CA 1
ATOM 856 C C . ASP A 1 105 ? 10.644 9.621 -11.686 1.00 89.81 105 ASP A C 1
ATOM 858 O O . ASP A 1 105 ? 10.206 9.820 -10.555 1.00 89.81 105 ASP A O 1
ATOM 862 N N . LEU A 1 106 ? 9.973 8.880 -12.577 1.00 93.00 106 LEU A N 1
ATOM 863 C CA . LEU A 1 106 ? 8.671 8.278 -12.289 1.00 93.00 106 LEU A CA 1
ATOM 864 C C . LEU A 1 106 ? 8.737 7.314 -11.096 1.00 93.00 106 LEU A C 1
ATOM 866 O O . LEU A 1 106 ? 7.857 7.330 -10.239 1.00 93.00 106 LEU A O 1
ATOM 870 N N . ASN A 1 107 ? 9.777 6.481 -11.003 1.00 92.69 107 ASN A N 1
ATOM 871 C CA . ASN A 1 107 ? 9.944 5.558 -9.880 1.00 92.69 107 ASN A CA 1
ATOM 872 C C . ASN A 1 107 ? 10.152 6.299 -8.551 1.00 92.69 107 ASN A C 1
ATOM 874 O O . ASN A 1 107 ? 9.627 5.864 -7.528 1.00 92.69 107 ASN A O 1
ATOM 878 N N . ILE A 1 108 ? 10.887 7.415 -8.565 1.00 95.50 108 ILE A N 1
ATOM 879 C CA . ILE A 1 108 ? 11.070 8.293 -7.403 1.00 95.50 108 ILE A CA 1
ATOM 880 C C . ILE A 1 108 ? 9.725 8.895 -6.987 1.00 95.50 108 ILE A C 1
ATOM 882 O O . ILE A 1 108 ? 9.362 8.805 -5.813 1.00 95.50 108 ILE A O 1
ATOM 886 N N . THR A 1 109 ? 8.950 9.433 -7.933 1.00 95.94 109 THR A N 1
ATOM 887 C CA . THR A 1 109 ? 7.609 9.967 -7.659 1.00 95.94 109 THR A CA 1
ATOM 888 C C . THR A 1 109 ? 6.699 8.896 -7.064 1.00 95.94 109 THR A C 1
ATOM 890 O O . THR A 1 109 ? 6.151 9.100 -5.982 1.00 95.94 109 THR A O 1
ATOM 893 N N . LEU A 1 110 ? 6.610 7.721 -7.691 1.00 97.19 110 LEU A N 1
ATOM 894 C CA . LEU A 1 110 ? 5.783 6.612 -7.206 1.00 97.19 110 LEU A CA 1
ATOM 895 C C . LEU A 1 110 ? 6.203 6.139 -5.809 1.00 97.19 110 LEU A C 1
ATOM 897 O O . LEU A 1 110 ? 5.349 5.882 -4.965 1.00 97.19 110 LEU A O 1
ATOM 901 N N . LYS A 1 111 ? 7.510 6.060 -5.529 1.00 97.38 111 LYS A N 1
ATOM 902 C CA . LYS A 1 111 ? 8.013 5.739 -4.184 1.00 97.38 111 LYS A CA 1
ATOM 903 C C . LYS A 1 111 ? 7.585 6.782 -3.156 1.00 97.38 111 LYS A C 1
ATOM 905 O O . LYS A 1 111 ? 7.143 6.403 -2.077 1.00 97.38 111 LYS A O 1
ATOM 910 N N . SER A 1 112 ? 7.661 8.066 -3.504 1.00 96.38 112 SER A N 1
ATOM 911 C CA . SER A 1 112 ? 7.231 9.152 -2.617 1.00 96.38 112 SER A CA 1
ATOM 912 C C . SER A 1 112 ? 5.723 9.120 -2.337 1.00 96.38 112 SER A C 1
ATOM 914 O O . SER A 1 112 ? 5.284 9.412 -1.226 1.00 96.38 112 SER A O 1
ATOM 916 N N . GLU A 1 113 ? 4.908 8.731 -3.320 1.00 97.56 113 GLU A N 1
ATOM 917 C CA . GLU A 1 113 ? 3.463 8.567 -3.144 1.00 97.56 113 GLU A CA 1
ATOM 918 C C . GLU A 1 113 ? 3.130 7.351 -2.277 1.00 97.56 113 GLU A C 1
ATOM 920 O O . GLU A 1 113 ? 2.280 7.445 -1.390 1.00 97.56 113 GLU A O 1
ATOM 925 N N . LEU A 1 114 ? 3.833 6.232 -2.479 1.00 97.94 114 LEU A N 1
ATOM 926 C CA . LEU A 1 114 ? 3.708 5.045 -1.632 1.00 97.94 114 LEU A CA 1
ATOM 927 C C . LEU A 1 114 ? 4.071 5.343 -0.176 1.00 97.94 114 LEU A C 1
ATOM 929 O O . LEU A 1 114 ? 3.380 4.882 0.730 1.00 97.94 114 LEU A O 1
ATOM 933 N N . GLU A 1 115 ? 5.121 6.128 0.056 1.00 98.19 115 GLU A N 1
ATOM 934 C CA . GLU A 1 115 ? 5.527 6.530 1.402 1.00 98.19 115 GLU A CA 1
ATOM 935 C C . GLU A 1 115 ? 4.451 7.383 2.088 1.00 98.19 115 GLU A C 1
ATOM 937 O O . GLU A 1 115 ? 4.052 7.076 3.210 1.00 98.19 115 GLU A O 1
ATOM 942 N N . LYS A 1 116 ? 3.871 8.360 1.379 1.00 98.25 116 LYS A N 1
ATOM 943 C CA . LYS A 1 116 ? 2.737 9.157 1.886 1.00 98.25 116 LYS A CA 1
ATOM 944 C C . LYS A 1 116 ? 1.506 8.306 2.194 1.00 98.25 116 LYS A C 1
ATOM 946 O O . LYS A 1 116 ? 0.795 8.567 3.163 1.00 98.25 116 LYS A O 1
ATOM 951 N N . LEU A 1 117 ? 1.205 7.310 1.359 1.00 98.44 117 LEU A N 1
ATOM 952 C CA . LEU A 1 117 ? 0.086 6.394 1.606 1.00 98.44 117 LEU A CA 1
ATOM 953 C C . LEU A 1 117 ? 0.329 5.539 2.850 1.00 98.44 117 LEU A C 1
ATOM 955 O O . LEU A 1 117 ? -0.594 5.338 3.638 1.00 98.44 117 LEU A O 1
ATOM 959 N N . LYS A 1 118 ? 1.566 5.082 3.045 1.00 98.25 118 LYS A N 1
ATOM 960 C CA . LYS A 1 118 ? 1.963 4.326 4.230 1.00 98.25 118 LYS A CA 1
ATOM 961 C C . LYS A 1 118 ? 1.844 5.166 5.503 1.00 98.25 118 LYS A C 1
ATOM 963 O O . LYS A 1 118 ? 1.258 4.699 6.472 1.00 98.25 118 LYS A O 1
ATOM 968 N N . GLU A 1 119 ? 2.300 6.416 5.472 1.00 98.44 119 GLU A N 1
ATOM 969 C CA . GLU A 1 119 ? 2.154 7.355 6.592 1.00 98.44 119 GLU A CA 1
ATOM 970 C C . GLU A 1 119 ? 0.676 7.556 6.974 1.00 98.44 119 GLU A C 1
ATOM 972 O O . GLU A 1 119 ? 0.303 7.406 8.137 1.00 98.44 119 GLU A O 1
ATOM 977 N N . ARG A 1 120 ? -0.204 7.770 5.983 1.00 98.19 120 ARG A N 1
ATOM 978 C CA . ARG A 1 120 ? -1.658 7.869 6.218 1.00 98.19 120 ARG A CA 1
ATOM 979 C C . ARG A 1 120 ? -2.248 6.600 6.829 1.00 98.19 120 ARG A C 1
ATOM 981 O O . ARG A 1 120 ? -3.153 6.683 7.659 1.00 98.19 120 ARG A O 1
ATOM 988 N N . GLN A 1 121 ? -1.782 5.430 6.397 1.00 98.44 121 GLN A N 1
ATOM 989 C CA . GLN A 1 121 ? -2.229 4.157 6.955 1.00 98.44 121 GLN A CA 1
ATOM 990 C C . GLN A 1 121 ? -1.810 4.022 8.423 1.00 98.44 121 GLN A C 1
ATOM 992 O O . GLN A 1 121 ? -2.634 3.633 9.252 1.00 98.44 121 GLN A O 1
ATOM 997 N N . ASP A 1 122 ? -0.571 4.384 8.751 1.00 98.38 122 ASP A N 1
ATOM 998 C CA . ASP A 1 122 ? -0.061 4.351 10.122 1.00 98.38 122 ASP A CA 1
ATOM 999 C C . ASP A 1 122 ? -0.841 5.311 11.033 1.00 98.38 122 ASP A C 1
ATOM 1001 O O . ASP A 1 122 ? -1.201 4.950 12.155 1.00 98.38 122 ASP A O 1
ATOM 1005 N N . ASP A 1 123 ? -1.186 6.504 10.548 1.00 98.56 123 ASP A N 1
ATOM 1006 C CA . ASP A 1 123 ? -1.998 7.461 11.305 1.00 98.56 123 ASP A CA 1
ATOM 1007 C C . ASP A 1 123 ? -3.431 6.974 11.529 1.00 98.56 123 ASP A C 1
ATOM 1009 O O . ASP A 1 123 ? -3.977 7.126 12.625 1.00 98.56 123 ASP A O 1
ATOM 1013 N N . MET A 1 124 ? -4.027 6.310 10.538 1.00 98.62 124 MET A N 1
ATOM 1014 C CA . MET A 1 124 ? -5.330 5.670 10.703 1.00 98.62 124 MET A CA 1
ATOM 1015 C C . MET A 1 124 ? -5.276 4.547 11.747 1.00 98.62 124 MET A C 1
ATOM 1017 O O . MET A 1 124 ? -6.172 4.452 12.586 1.00 98.62 124 MET A O 1
ATOM 1021 N N . ILE A 1 125 ? -4.222 3.725 11.746 1.00 98.62 125 ILE A N 1
ATOM 1022 C CA . ILE A 1 125 ? -4.024 2.668 12.750 1.00 98.62 125 ILE A CA 1
ATOM 1023 C C . ILE A 1 125 ? -3.911 3.274 14.154 1.00 98.62 125 ILE A C 1
ATOM 1025 O O . ILE A 1 125 ? -4.578 2.796 15.076 1.00 98.62 125 ILE A O 1
ATOM 1029 N N . LYS A 1 126 ? -3.129 4.349 14.323 1.00 98.56 126 LYS A N 1
ATOM 1030 C CA . LYS A 1 126 ? -3.035 5.079 15.600 1.00 98.56 126 LYS A CA 1
ATOM 1031 C C . LYS A 1 126 ? -4.401 5.617 16.030 1.00 98.56 126 LYS A C 1
ATOM 1033 O O . LYS A 1 126 ? -4.793 5.418 17.176 1.00 98.56 126 LYS A O 1
ATOM 1038 N N . GLY A 1 127 ? -5.152 6.228 15.111 1.00 98.50 127 GLY A N 1
ATOM 1039 C CA . GLY A 1 127 ? -6.497 6.740 15.381 1.00 98.50 127 GLY A CA 1
ATOM 1040 C C . GLY A 1 127 ? -7.467 5.649 15.841 1.00 98.50 127 GLY A C 1
ATOM 1041 O O . GLY A 1 127 ? -8.174 5.827 16.832 1.00 98.50 127 GLY A O 1
ATOM 1042 N N . ILE A 1 128 ? -7.456 4.486 15.182 1.00 98.56 128 ILE A N 1
ATOM 1043 C CA . ILE A 1 128 ? -8.261 3.322 15.583 1.00 98.56 128 ILE A CA 1
ATOM 1044 C C . ILE A 1 128 ? -7.866 2.843 16.985 1.00 98.56 128 ILE A C 1
ATOM 1046 O O . ILE A 1 128 ? -8.745 2.557 17.800 1.00 98.56 128 ILE A O 1
ATOM 1050 N N . ALA A 1 129 ? -6.568 2.777 17.292 1.00 98.56 129 ALA A N 1
ATOM 1051 C CA . ALA A 1 129 ? -6.093 2.383 18.615 1.00 98.56 129 ALA A CA 1
ATOM 1052 C C . ALA A 1 129 ? -6.571 3.356 19.708 1.00 98.56 129 ALA A C 1
ATOM 1054 O O . ALA A 1 129 ? -7.084 2.915 20.737 1.00 98.56 129 ALA A O 1
ATOM 1055 N N . SER A 1 130 ? -6.489 4.667 19.462 1.00 98.62 130 SER A N 1
ATOM 1056 C CA . SER A 1 130 ? -6.995 5.690 20.385 1.00 98.62 130 SER A CA 1
ATOM 1057 C C . SER A 1 130 ? -8.510 5.604 20.583 1.00 98.62 130 SER A C 1
ATOM 1059 O O . SER A 1 130 ? -8.988 5.690 21.713 1.00 98.62 130 SER A O 1
ATOM 1061 N N . LEU A 1 131 ? -9.280 5.391 19.510 1.00 98.50 131 LEU A N 1
ATOM 1062 C CA . LEU A 1 131 ? -10.734 5.216 19.598 1.00 98.50 131 LEU A CA 1
ATOM 1063 C C . LEU A 1 131 ? -11.113 3.972 20.399 1.00 98.50 131 LEU A C 1
ATOM 1065 O O . LEU A 1 131 ? -12.038 4.025 21.208 1.00 98.50 131 LEU A O 1
ATOM 1069 N N . LYS A 1 132 ? -10.389 2.866 20.206 1.00 98.56 132 LYS A N 1
ATOM 1070 C CA . LYS A 1 132 ? -10.595 1.639 20.975 1.00 98.56 132 LYS A CA 1
ATOM 1071 C C . LYS A 1 132 ? -10.383 1.885 22.469 1.00 98.56 132 LYS A C 1
ATOM 1073 O O . LYS A 1 132 ? -11.226 1.513 23.278 1.00 98.56 132 LYS A O 1
ATOM 1078 N N . GLU A 1 133 ? -9.298 2.563 22.826 1.00 98.44 133 GLU A N 1
ATOM 1079 C CA . GLU A 1 133 ? -8.975 2.872 24.219 1.00 98.44 133 GLU A CA 1
ATOM 1080 C C . GLU A 1 133 ? -9.993 3.843 24.850 1.00 98.44 133 GLU A C 1
ATOM 1082 O O . GLU A 1 133 ? -10.384 3.695 26.009 1.00 98.44 133 GLU A O 1
ATOM 1087 N N . TYR A 1 134 ? -10.458 4.838 24.088 1.00 98.50 134 TYR A N 1
ATOM 1088 C CA . TYR A 1 134 ? -11.532 5.735 24.516 1.00 98.50 134 TYR A CA 1
ATOM 1089 C C . TYR A 1 134 ? -12.839 4.972 24.769 1.00 98.50 134 TYR A C 1
ATOM 1091 O O . TYR A 1 134 ? -13.475 5.158 25.810 1.00 98.50 134 TYR A O 1
ATOM 1099 N N . LEU A 1 135 ? -13.217 4.081 23.848 1.00 98.44 135 LEU A N 1
ATOM 1100 C CA . LEU A 1 135 ? -14.421 3.268 23.968 1.00 98.44 135 LEU A CA 1
ATOM 1101 C C . LEU A 1 135 ? -14.361 2.386 25.220 1.00 98.44 135 LEU A C 1
ATOM 1103 O O . LEU A 1 135 ? -15.288 2.435 26.025 1.00 98.44 135 LEU A O 1
ATOM 1107 N N . GLU A 1 136 ? -13.254 1.671 25.434 1.00 98.44 136 GLU A N 1
ATOM 1108 C CA . GLU A 1 136 ? -13.043 0.827 26.618 1.00 98.44 136 GLU A CA 1
ATOM 1109 C C . GLU A 1 136 ? -13.168 1.626 27.929 1.00 98.44 136 GLU A C 1
ATOM 1111 O O . GLU A 1 136 ? -13.825 1.177 28.873 1.00 98.44 136 GLU A O 1
ATOM 1116 N N . ARG A 1 137 ? -12.608 2.845 27.992 1.00 98.31 137 ARG A N 1
ATOM 1117 C CA . ARG A 1 137 ? -12.764 3.730 29.161 1.00 98.31 137 ARG A CA 1
ATOM 1118 C C . ARG A 1 137 ? -14.218 4.139 29.387 1.00 98.31 137 ARG A C 1
ATOM 1120 O O . ARG A 1 137 ? -14.714 4.009 30.508 1.00 98.31 137 ARG A O 1
ATOM 1127 N N . SER A 1 138 ? -14.894 4.615 28.340 1.00 98.19 138 SER A N 1
ATOM 1128 C CA . SER A 1 138 ? -16.289 5.073 28.425 1.00 98.19 138 SER A CA 1
ATOM 1129 C C . SER A 1 138 ? -17.245 3.937 28.813 1.00 98.19 138 SER A C 1
ATOM 1131 O O . SER A 1 138 ? -18.187 4.125 29.590 1.00 98.19 138 SER A O 1
ATOM 1133 N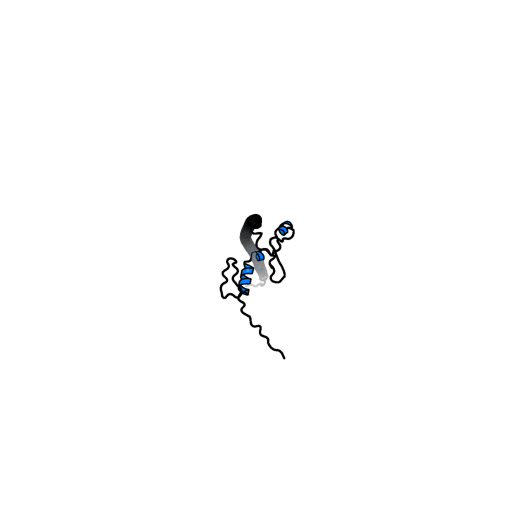 N . GLU A 1 139 ? -16.964 2.722 28.341 1.00 98.00 139 GLU A N 1
ATOM 1134 C CA . GLU A 1 139 ? -17.706 1.521 28.687 1.00 98.00 139 GLU A CA 1
ATOM 1135 C C . GLU A 1 139 ? -17.482 1.145 30.157 1.00 98.00 139 GLU A C 1
ATOM 1137 O O . GLU A 1 139 ? -18.440 0.865 30.880 1.00 98.00 139 GLU A O 1
ATOM 1142 N N . ALA A 1 140 ? -16.234 1.183 30.636 1.00 97.56 140 ALA A N 1
ATOM 1143 C CA . ALA A 1 140 ? -15.914 0.919 32.035 1.00 97.56 140 ALA A CA 1
ATOM 1144 C C . ALA A 1 140 ? -16.596 1.922 32.982 1.00 97.56 140 ALA A C 1
ATOM 1146 O O . ALA A 1 140 ? -17.100 1.538 34.042 1.00 97.56 140 ALA A O 1
ATOM 1147 N N . GLU A 1 141 ? -16.650 3.198 32.603 1.00 97.56 141 GLU A N 1
ATOM 1148 C CA . GLU A 1 141 ? -17.356 4.239 33.350 1.00 97.56 141 GLU A CA 1
ATOM 1149 C C . GLU A 1 141 ? -18.872 3.999 33.367 1.00 97.56 141 GLU A C 1
ATOM 1151 O O . GLU A 1 141 ? -19.490 3.962 34.438 1.00 97.56 141 GLU A O 1
ATOM 1156 N N . SER A 1 142 ? -19.455 3.693 32.206 1.00 97.62 142 SER A N 1
ATOM 1157 C CA . SER A 1 142 ? -20.873 3.344 32.080 1.00 97.62 142 SER A CA 1
ATOM 1158 C C . SER A 1 142 ? -21.237 2.110 32.916 1.00 97.62 142 SER A C 1
ATOM 1160 O O . SER A 1 142 ? -22.264 2.096 33.597 1.00 97.62 142 SER A O 1
ATOM 1162 N N . ARG A 1 143 ? -20.370 1.086 32.952 1.00 97.56 143 ARG A N 1
ATOM 1163 C CA . ARG A 1 143 ? -20.543 -0.123 33.780 1.00 97.56 143 ARG A CA 1
ATOM 1164 C C . ARG A 1 143 ? -20.537 0.195 35.278 1.00 97.56 143 ARG A C 1
ATOM 1166 O O . ARG A 1 143 ? -21.327 -0.395 36.020 1.00 97.56 143 ARG A O 1
ATOM 1173 N N . LYS A 1 144 ? -19.698 1.131 35.742 1.00 97.06 144 LYS A N 1
ATOM 1174 C CA . LYS A 1 144 ? -19.702 1.592 37.147 1.00 97.06 144 LYS A CA 1
ATOM 1175 C C . LYS A 1 144 ? -21.025 2.271 37.500 1.00 97.06 144 LYS A C 1
ATOM 1177 O O . LYS A 1 144 ? -21.608 1.945 38.535 1.00 97.06 144 LYS A O 1
ATOM 1182 N N . PHE A 1 145 ? -21.526 3.144 36.626 1.00 97.56 145 PHE A N 1
ATOM 1183 C CA . PHE A 1 145 ? -22.819 3.806 36.807 1.00 97.56 145 PHE A CA 1
ATOM 1184 C C . PHE A 1 145 ? -23.981 2.801 36.841 1.00 97.56 145 PHE A C 1
ATOM 1186 O O . PHE A 1 145 ? -24.793 2.810 37.766 1.00 97.56 145 PHE A O 1
ATOM 1193 N N . LEU A 1 146 ? -24.005 1.850 35.904 1.00 97.75 146 LEU A N 1
ATOM 1194 C CA . LEU A 1 146 ? -24.985 0.759 35.876 1.00 97.75 146 LEU A CA 1
ATOM 1195 C C . LEU A 1 146 ? -24.949 -0.090 37.153 1.00 97.75 146 LEU A C 1
ATOM 1197 O O . LEU A 1 146 ? -25.995 -0.429 37.706 1.00 97.75 146 LEU A O 1
ATOM 1201 N N . CYS A 1 147 ? -23.756 -0.401 37.661 1.00 97.69 147 CYS A N 1
ATOM 1202 C CA . CYS A 1 147 ? -23.593 -1.126 38.920 1.00 97.69 147 CYS A CA 1
ATOM 1203 C C . CYS A 1 147 ? -24.155 -0.332 40.111 1.00 97.69 147 CYS A C 1
ATOM 1205 O O . CYS A 1 147 ? -24.822 -0.903 40.977 1.00 97.69 147 CYS A O 1
ATOM 1207 N N . PHE A 1 148 ? -23.934 0.985 40.144 1.00 97.31 148 PHE A N 1
ATOM 1208 C CA . PHE A 1 148 ? -24.509 1.864 41.161 1.00 97.31 148 PHE A CA 1
ATOM 1209 C C . PHE A 1 148 ? -26.044 1.870 41.108 1.00 97.31 148 PHE A C 1
ATOM 1211 O O . PHE A 1 148 ? -26.689 1.631 42.130 1.00 97.31 148 PHE A O 1
ATOM 1218 N N . LEU A 1 149 ? -26.636 2.035 39.920 1.00 96.94 149 LEU A N 1
ATOM 1219 C CA . LEU A 1 149 ? -28.091 1.977 39.742 1.00 96.94 149 LEU A CA 1
ATOM 1220 C C . LEU A 1 149 ? -28.666 0.618 40.151 1.00 96.94 149 LEU A C 1
ATOM 1222 O O . LEU A 1 149 ? -29.647 0.556 40.892 1.00 96.94 149 LEU A O 1
ATOM 1226 N N . ALA A 1 150 ? -28.030 -0.479 39.739 1.00 96.81 150 ALA A N 1
ATOM 1227 C CA . ALA A 1 150 ? -28.452 -1.824 40.117 1.00 96.81 150 ALA A CA 1
ATOM 1228 C C . ALA A 1 150 ? -28.439 -2.021 41.643 1.00 96.81 150 ALA A C 1
ATOM 1230 O O . ALA A 1 150 ? -29.344 -2.653 42.193 1.00 96.81 150 ALA A O 1
ATOM 1231 N N . LYS A 1 151 ? -27.444 -1.461 42.349 1.00 95.94 151 LYS A N 1
ATOM 1232 C CA . LYS A 1 151 ? -27.408 -1.453 43.820 1.00 95.94 151 LYS A CA 1
ATOM 1233 C C . LYS A 1 151 ? -28.555 -0.625 44.404 1.00 95.94 151 LYS A C 1
ATOM 1235 O O . LYS A 1 151 ? -29.238 -1.123 45.294 1.00 95.94 151 LYS A O 1
ATOM 1240 N N . ALA A 1 152 ? -28.810 0.580 43.894 1.00 95.81 152 ALA A N 1
ATOM 1241 C CA . ALA A 1 152 ? -29.892 1.441 44.377 1.00 95.81 152 ALA A CA 1
ATOM 1242 C C . ALA A 1 152 ? -31.276 0.784 44.214 1.00 95.81 152 ALA A C 1
ATOM 1244 O O . ALA A 1 152 ? -32.061 0.738 45.161 1.00 95.81 152 ALA A O 1
ATOM 1245 N N . VAL A 1 153 ? -31.547 0.181 43.051 1.00 95.69 153 VAL A N 1
ATOM 1246 C CA . VAL A 1 153 ? -32.795 -0.557 42.792 1.00 95.69 153 VAL A CA 1
ATOM 1247 C C . VAL A 1 153 ? -32.951 -1.734 43.757 1.00 95.69 153 VAL A C 1
ATOM 1249 O O . VAL A 1 153 ? -34.022 -1.911 44.337 1.00 95.69 153 VAL A O 1
ATOM 1252 N N . LYS A 1 154 ? -31.885 -2.515 43.992 1.00 93.44 154 LYS A N 1
ATOM 1253 C CA . LYS A 1 154 ? -31.908 -3.611 44.977 1.00 93.44 154 LYS A CA 1
ATOM 1254 C C . LYS A 1 154 ? -32.262 -3.113 46.380 1.00 93.44 154 LYS A C 1
ATOM 1256 O O . LYS A 1 154 ? -33.067 -3.759 47.046 1.00 93.44 154 LYS A O 1
ATOM 1261 N N . GLN A 1 155 ? -31.713 -1.972 46.804 1.00 91.50 155 GLN A N 1
ATOM 1262 C CA . GLN A 1 155 ? -32.025 -1.377 48.108 1.00 91.50 155 GLN A CA 1
ATOM 1263 C C . GLN A 1 155 ? -33.504 -0.975 48.215 1.00 91.50 155 GLN A C 1
ATOM 1265 O O . GLN A 1 155 ? -34.171 -1.364 49.171 1.00 91.50 155 GLN A O 1
ATOM 1270 N N . VAL A 1 156 ? -34.059 -0.289 47.209 1.00 92.12 156 VAL A N 1
ATOM 1271 C CA . VAL A 1 156 ? -35.484 0.106 47.185 1.00 92.12 156 VAL A CA 1
ATOM 1272 C C . VAL A 1 156 ? -36.421 -1.108 47.198 1.00 92.12 156 VAL A C 1
ATOM 1274 O O . VAL A 1 156 ? -37.454 -1.108 47.869 1.00 92.12 156 VAL A O 1
ATOM 1277 N N . VAL A 1 157 ? -36.074 -2.175 46.473 1.00 89.94 157 VAL A N 1
ATOM 1278 C CA . VAL A 1 157 ? -36.859 -3.420 46.480 1.00 89.94 157 VAL A CA 1
ATOM 1279 C C . VAL A 1 157 ? -36.779 -4.115 47.844 1.00 89.94 157 VAL A C 1
ATOM 1281 O O . VAL A 1 157 ? -37.791 -4.628 48.328 1.00 89.94 157 VAL A O 1
ATOM 1284 N N . ALA A 1 158 ? -35.606 -4.126 48.485 1.00 86.06 158 ALA A N 1
ATOM 1285 C CA . ALA A 1 158 ? -35.422 -4.721 49.806 1.00 86.06 158 ALA A CA 1
ATOM 1286 C C . ALA A 1 158 ? -36.232 -3.988 50.888 1.00 86.06 158 ALA A C 1
ATOM 1288 O O . ALA A 1 158 ? -36.926 -4.645 51.666 1.00 86.06 158 ALA A O 1
ATOM 1289 N N . THR A 1 159 ? -36.229 -2.652 50.895 1.00 81.69 159 THR A N 1
ATOM 1290 C CA . THR A 1 159 ? -37.008 -1.852 51.857 1.00 81.69 159 THR A CA 1
ATOM 1291 C C . THR A 1 159 ? -38.515 -1.985 51.640 1.00 81.69 159 THR A C 1
ATOM 1293 O O . THR A 1 159 ? -39.244 -2.139 52.620 1.00 81.69 159 THR A O 1
ATOM 1296 N N . LYS A 1 160 ? -39.002 -2.043 50.387 1.00 73.81 160 LYS A N 1
ATOM 1297 C CA . LYS A 1 160 ? -40.416 -2.362 50.081 1.00 73.81 160 LYS A CA 1
ATOM 1298 C C . LYS A 1 160 ? -40.831 -3.756 50.564 1.00 73.81 160 LYS A C 1
ATOM 1300 O O . LYS A 1 160 ? -41.947 -3.936 51.039 1.00 73.81 160 LYS A O 1
ATOM 1305 N N . ARG A 1 161 ? -39.953 -4.761 50.456 1.00 64.31 161 ARG A N 1
ATOM 1306 C CA . ARG A 1 161 ? -40.225 -6.119 50.968 1.00 64.31 161 ARG A CA 1
ATOM 1307 C C . ARG A 1 161 ? -40.132 -6.218 52.489 1.00 64.31 161 ARG A C 1
ATOM 1309 O O . ARG A 1 161 ? -40.787 -7.086 53.054 1.00 64.31 161 ARG A O 1
ATOM 1316 N N . GLY A 1 162 ? -39.288 -5.413 53.134 1.00 60.53 162 GLY A N 1
ATOM 1317 C CA . GLY A 1 162 ? -39.225 -5.294 54.595 1.00 60.53 162 GLY A CA 1
ATOM 1318 C C . GLY A 1 162 ? -40.505 -4.669 55.134 1.00 60.53 162 GLY A C 1
ATOM 1319 O O . GLY A 1 162 ? -41.258 -5.333 55.827 1.00 60.53 162 GLY A O 1
ATOM 1320 N N . THR A 1 163 ? -40.849 -3.473 54.651 1.00 60.03 163 THR A N 1
ATOM 1321 C CA . THR A 1 163 ? -42.080 -2.767 55.047 1.00 60.03 163 THR A CA 1
ATOM 1322 C C . THR A 1 163 ? -43.357 -3.563 54.785 1.00 60.03 163 THR A C 1
ATOM 1324 O O . THR A 1 163 ? -44.226 -3.571 55.644 1.00 60.03 163 THR A O 1
ATOM 1327 N N . LYS A 1 164 ? -43.489 -4.289 53.663 1.00 57.41 164 LYS A N 1
ATOM 1328 C CA . LYS A 1 164 ? -44.683 -5.121 53.420 1.00 57.41 164 LYS A CA 1
ATOM 1329 C C . LYS A 1 164 ? -44.810 -6.285 54.416 1.00 57.41 164 LYS A C 1
ATOM 1331 O O . LYS A 1 164 ? -45.906 -6.547 54.894 1.00 57.41 164 LYS A O 1
ATOM 1336 N N . ARG A 1 165 ? -43.693 -6.931 54.775 1.00 57.44 165 ARG A N 1
ATOM 1337 C CA . ARG A 1 165 ? -43.665 -7.996 55.794 1.00 57.44 165 ARG A CA 1
ATOM 1338 C C . ARG A 1 165 ? -43.872 -7.446 57.203 1.00 57.44 165 ARG A C 1
ATOM 1340 O O . ARG A 1 165 ? -44.584 -8.062 57.978 1.00 57.44 165 ARG A O 1
ATOM 1347 N N . ASP A 1 166 ? -43.310 -6.285 57.519 1.00 56.66 166 ASP A N 1
ATOM 1348 C CA . ASP A 1 166 ? -43.464 -5.651 58.831 1.00 56.66 166 ASP A CA 1
ATOM 1349 C C . ASP A 1 166 ? -44.889 -5.116 59.038 1.00 56.66 166 ASP A C 1
ATOM 1351 O O . ASP A 1 166 ? -45.415 -5.195 60.145 1.00 56.66 166 ASP A O 1
ATOM 1355 N N . VAL A 1 167 ? -45.542 -4.625 57.975 1.00 59.56 167 VAL A N 1
ATOM 1356 C CA . VAL A 1 167 ? -46.967 -4.253 57.982 1.00 59.56 167 VAL A CA 1
ATOM 1357 C C . VAL A 1 167 ? -47.851 -5.495 58.115 1.00 59.56 167 VAL A C 1
ATOM 1359 O O . VAL A 1 167 ? -48.694 -5.516 59.003 1.00 59.56 167 VAL A O 1
ATOM 1362 N N . GLU A 1 168 ? -47.618 -6.562 57.340 1.00 59.22 168 GLU A N 1
ATOM 1363 C CA . GLU A 1 168 ? -48.376 -7.823 57.464 1.00 59.22 168 GLU A CA 1
ATOM 1364 C C . GLU A 1 168 ? -48.210 -8.468 58.853 1.00 59.22 168 GLU A C 1
ATOM 1366 O O . GLU A 1 168 ? -49.191 -8.864 59.479 1.00 59.22 168 GLU A O 1
ATOM 1371 N N . VAL A 1 169 ? -46.989 -8.530 59.393 1.00 60.62 169 VAL A N 1
ATOM 1372 C CA . VAL A 1 169 ? -46.724 -9.078 60.735 1.00 60.62 169 VAL A CA 1
ATOM 1373 C C . VAL A 1 169 ? -47.350 -8.199 61.821 1.00 60.62 169 VAL A C 1
ATOM 1375 O O . VAL A 1 169 ? -47.937 -8.724 62.768 1.00 60.62 169 VAL A O 1
ATOM 1378 N N . ARG A 1 170 ? -47.289 -6.867 61.696 1.00 59.50 170 ARG A N 1
ATOM 1379 C CA . ARG A 1 170 ? -47.937 -5.942 62.639 1.00 59.50 170 ARG A CA 1
ATOM 1380 C C . ARG A 1 170 ? -49.463 -6.042 62.584 1.00 59.50 170 ARG A C 1
ATOM 1382 O O . ARG A 1 170 ? -50.091 -6.023 63.644 1.00 59.50 170 ARG A O 1
ATOM 1389 N N . ASP A 1 171 ? -50.057 -6.205 61.406 1.00 60.66 171 ASP A N 1
ATOM 1390 C CA . ASP A 1 171 ? -51.500 -6.420 61.244 1.00 60.66 171 ASP A CA 1
ATOM 1391 C C . ASP A 1 171 ? -51.937 -7.768 61.829 1.00 60.66 171 ASP A C 1
ATOM 1393 O O . ASP A 1 171 ? -52.928 -7.827 62.554 1.00 60.66 171 ASP A O 1
ATOM 1397 N N . VAL A 1 172 ? -51.166 -8.843 61.638 1.00 63.12 172 VAL A N 1
ATOM 1398 C CA . VAL A 1 172 ? -51.451 -10.149 62.261 1.00 63.12 172 VAL A CA 1
ATOM 1399 C C . VAL A 1 172 ? -51.338 -10.078 63.791 1.00 63.12 172 VAL A C 1
ATOM 1401 O O . VAL A 1 172 ? -52.214 -10.579 64.499 1.00 63.12 172 VAL A O 1
ATOM 1404 N N . ILE A 1 173 ? -50.310 -9.414 64.332 1.00 61.94 173 ILE A N 1
ATOM 1405 C CA . ILE A 1 173 ? -50.125 -9.261 65.787 1.00 61.94 173 ILE A CA 1
ATOM 1406 C C . ILE A 1 173 ? -51.229 -8.389 66.406 1.00 61.94 173 ILE A C 1
ATOM 1408 O O . ILE A 1 173 ? -51.745 -8.719 67.476 1.00 61.94 173 ILE A O 1
ATOM 1412 N N . THR A 1 174 ? -51.612 -7.282 65.764 1.00 60.56 174 THR A N 1
ATOM 1413 C CA . THR A 1 174 ? -52.683 -6.397 66.264 1.00 60.56 174 THR A CA 1
ATOM 1414 C C . THR A 1 174 ? -54.071 -7.023 66.127 1.00 60.56 174 THR A C 1
ATOM 1416 O O . THR A 1 174 ? -54.912 -6.818 67.002 1.00 60.56 174 THR A O 1
ATOM 1419 N N . SER A 1 175 ? -54.295 -7.849 65.102 1.00 61.91 175 SER A N 1
ATOM 1420 C CA . SER A 1 175 ? -55.527 -8.633 64.937 1.00 61.91 175 SER A CA 1
ATOM 1421 C C . SER A 1 175 ? -55.648 -9.741 65.987 1.00 61.91 175 SER A C 1
ATOM 1423 O O . SER A 1 175 ? -56.725 -9.940 66.542 1.00 61.91 175 SER A O 1
ATOM 1425 N N . LYS A 1 176 ? -54.538 -10.408 66.341 1.00 58.41 176 LYS A N 1
ATOM 1426 C CA . LYS A 1 176 ? -54.516 -11.439 67.392 1.00 58.41 176 LYS A CA 1
ATOM 1427 C C . LYS A 1 176 ? -54.823 -10.870 68.785 1.00 58.41 176 LYS A C 1
ATOM 1429 O O . LYS A 1 176 ? -55.596 -11.467 69.523 1.00 58.41 176 LYS A O 1
ATOM 1434 N N . ARG A 1 177 ? -54.314 -9.676 69.117 1.00 55.41 177 ARG A N 1
ATOM 1435 C CA . ARG A 1 177 ? -54.6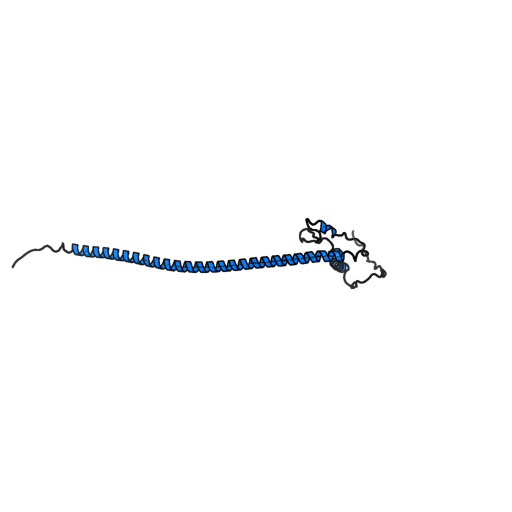09 -9.003 70.402 1.00 55.41 177 ARG A CA 1
ATOM 1436 C C . ARG A 1 177 ? -56.062 -8.526 70.539 1.00 55.41 177 ARG A C 1
ATOM 1438 O O . ARG A 1 177 ? -56.537 -8.406 71.657 1.00 55.41 177 ARG A O 1
ATOM 1445 N N . ARG A 1 178 ? -56.774 -8.260 69.435 1.00 56.25 178 ARG A N 1
ATOM 1446 C CA . ARG A 1 178 ? -58.205 -7.887 69.464 1.00 56.25 178 ARG A CA 1
ATOM 1447 C C . ARG A 1 178 ? -59.150 -9.085 69.617 1.00 56.25 178 ARG A C 1
ATOM 1449 O O . ARG A 1 178 ? -60.278 -8.893 70.048 1.00 56.25 178 ARG A O 1
ATOM 1456 N N . ALA A 1 179 ? -58.710 -10.295 69.269 1.00 54.97 179 ALA A N 1
ATOM 1457 C CA . ALA A 1 179 ? -59.525 -11.506 69.382 1.00 54.97 179 ALA A CA 1
ATOM 1458 C C . ALA A 1 179 ? -59.504 -12.128 70.794 1.00 54.97 179 ALA A C 1
ATOM 1460 O O . ALA A 1 179 ? -60.445 -12.822 71.164 1.00 54.97 179 ALA A O 1
ATOM 1461 N N . GLU A 1 180 ? -58.464 -11.864 71.591 1.00 54.03 180 GLU A N 1
ATOM 1462 C CA . GLU A 1 180 ? -58.309 -12.433 72.942 1.00 54.03 180 GLU A CA 1
ATOM 1463 C C . GLU A 1 180 ? -59.094 -11.665 74.031 1.00 54.03 180 GLU A C 1
ATOM 1465 O O . GLU A 1 180 ? -59.320 -12.205 75.110 1.00 54.03 180 GLU A O 1
ATOM 1470 N N . ASP A 1 181 ? -59.595 -10.456 73.742 1.00 50.56 181 ASP A N 1
ATOM 1471 C CA . ASP A 1 181 ? -60.349 -9.614 74.696 1.00 50.56 181 ASP A CA 1
ATOM 1472 C C . ASP A 1 181 ? -61.876 -9.874 74.681 1.00 50.56 181 ASP A C 1
ATOM 1474 O O . ASP A 1 181 ? -62.641 -9.257 75.417 1.00 50.56 181 ASP A O 1
ATOM 1478 N N . VAL A 1 182 ? -62.356 -10.804 73.841 1.00 54.56 182 VAL A N 1
ATOM 1479 C CA . VAL A 1 182 ? -63.800 -11.087 73.662 1.00 54.56 182 VAL A CA 1
ATOM 1480 C C . VAL A 1 182 ? -64.244 -12.405 74.322 1.00 54.56 182 VAL A C 1
ATOM 1482 O O . VAL A 1 182 ? -65.438 -12.657 74.455 1.00 54.56 182 VAL A O 1
ATOM 1485 N N . THR A 1 183 ? -63.325 -13.240 74.822 1.00 52.66 183 THR A N 1
ATOM 1486 C CA . THR A 1 183 ? -63.669 -14.567 75.388 1.00 52.66 183 THR A CA 1
ATOM 1487 C C . THR A 1 183 ? -63.532 -14.681 76.911 1.00 52.66 183 THR A C 1
ATOM 1489 O O . THR A 1 183 ? -63.597 -15.781 77.452 1.00 52.66 183 THR A O 1
ATOM 1492 N N . GLY A 1 184 ? -63.377 -13.564 77.626 1.00 46.03 184 GLY A N 1
ATOM 1493 C CA . GLY A 1 184 ? -63.203 -13.525 79.083 1.00 46.03 184 GLY A CA 1
ATOM 1494 C C . GLY A 1 184 ? -64.427 -13.056 79.873 1.00 46.03 184 GLY A C 1
ATOM 1495 O O . GLY A 1 184 ? -64.265 -12.357 80.863 1.00 46.03 184 GLY A O 1
ATOM 1496 N N . SER A 1 185 ? -65.653 -13.375 79.450 1.00 51.47 185 SER A N 1
ATOM 1497 C CA . SER A 1 185 ? -66.856 -13.089 80.244 1.00 51.47 185 SER A CA 1
ATOM 1498 C C . SER A 1 185 ? -67.762 -14.307 80.266 1.00 51.47 185 SER A C 1
ATOM 1500 O O . SER A 1 185 ? -68.502 -14.546 79.316 1.00 51.47 185 SER A O 1
ATOM 1502 N N . SER A 1 186 ? -67.667 -15.104 81.332 1.00 53.06 186 SER A N 1
ATOM 1503 C CA . SER A 1 186 ? -68.802 -15.812 81.939 1.00 53.06 186 SER A CA 1
ATOM 1504 C C . SER A 1 186 ? -68.354 -16.655 83.132 1.00 53.06 186 SER A C 1
ATOM 1506 O O . SER A 1 186 ? -67.530 -17.555 82.972 1.00 53.06 186 SER A O 1
ATOM 1508 N N . LYS A 1 187 ? -69.019 -16.386 84.267 1.00 44.97 187 LYS A N 1
ATOM 1509 C CA . LYS A 1 187 ? -69.328 -17.215 85.457 1.00 44.97 187 LYS A CA 1
ATOM 1510 C C . LYS A 1 187 ? -68.918 -16.487 86.747 1.00 44.97 187 LYS A C 1
ATOM 1512 O O . LYS A 1 187 ? -67.745 -16.457 87.084 1.00 44.97 187 LYS A O 1
ATOM 1517 N N . SER A 1 188 ? -69.765 -15.631 87.329 1.00 51.38 188 SER A N 1
ATOM 1518 C CA . SER A 1 188 ? -71.007 -15.893 88.096 1.00 51.38 188 SER A CA 1
ATOM 1519 C C . SER A 1 188 ? -70.767 -16.608 89.429 1.00 51.38 188 SER A C 1
ATOM 1521 O O . SER A 1 188 ? -70.288 -17.734 89.395 1.00 51.38 188 SER A O 1
ATOM 1523 N N . SER A 1 189 ? -71.199 -15.935 90.514 1.00 53.00 189 SER A N 1
ATOM 1524 C CA . SER A 1 189 ? -71.773 -16.453 91.781 1.00 53.00 189 SER A CA 1
ATOM 1525 C C . SER A 1 189 ? -70.956 -17.507 92.558 1.00 53.00 189 SER A C 1
ATOM 1527 O O . SER A 1 189 ? -70.409 -18.435 91.998 1.00 53.00 189 SER A O 1
ATOM 1529 N N . GLU A 1 190 ? -70.821 -17.475 93.881 1.00 55.62 190 GLU A N 1
ATOM 1530 C CA . GLU A 1 190 ? -71.874 -17.339 94.884 1.00 55.62 190 GLU A CA 1
ATOM 1531 C C . GLU A 1 190 ? -71.240 -17.265 96.289 1.00 55.62 190 GLU A C 1
ATOM 1533 O O . GLU A 1 190 ? -70.098 -17.669 96.496 1.00 55.62 190 GLU A O 1
ATOM 1538 N N . LYS A 1 191 ? -71.997 -16.703 97.232 1.00 53.62 191 LYS A N 1
ATOM 1539 C CA . LYS A 1 191 ? -71.630 -16.360 98.614 1.00 53.62 191 LYS A CA 1
ATOM 1540 C C . LYS A 1 191 ? -71.377 -17.581 99.513 1.00 53.62 191 LYS A C 1
ATOM 1542 O O . LYS A 1 191 ? -72.169 -18.519 99.472 1.00 53.62 191 LYS A O 1
ATOM 1547 N N . ASN A 1 192 ? -70.407 -17.479 100.425 1.00 52.69 192 ASN A N 1
ATOM 1548 C CA . ASN A 1 192 ? -70.572 -17.324 101.891 1.00 52.69 192 ASN A CA 1
ATOM 1549 C C . ASN A 1 192 ? -69.251 -17.610 102.611 1.00 52.69 192 ASN A C 1
ATOM 1551 O O . ASN A 1 192 ? -68.625 -18.645 102.301 1.00 52.69 192 ASN A O 1
#